Protein AF-A0A7J4MFE3-F1 (afdb_monomer_lite)

Sequence (254 aa):
MKLMSKDLNKKAAIEIQFNWIFVAIAGFVIFLFIIGIAVKNARDSEQKLSQDLISQIVASIKGKQQLSDAFTSIDIPKTNIQFSCDKDTDLAYIRIAQSQRQNLPVEIIFAPSSLDTDKLLLSTEDFSIPFTVTRFVYITSPETAFIVYYKAGGDLKAEAFFNALPSNITKVEATGSNLANKIASFKNFKIICFEECPTGKDYIQIIPNNPDIFSYGQINFHKGTSNKVTQYVTKASLLAAIYSDNKEYYECQM

Radius of gyration: 29.64 Å; chains: 1; bounding box: 98×43×91 Å

pLDDT: mean 89.7, std 9.59, range [44.47, 97.94]

Structure (mmCIF, N/CA/C/O backbone):
data_AF-A0A7J4MFE3-F1
#
_entry.id   AF-A0A7J4MFE3-F1
#
loop_
_atom_site.group_PDB
_atom_site.id
_atom_site.type_symbol
_atom_site.label_atom_id
_atom_site.label_alt_id
_atom_site.label_comp_id
_atom_site.label_asym_id
_atom_site.label_entity_id
_atom_site.label_seq_id
_atom_site.pdbx_PDB_ins_code
_atom_site.Cartn_x
_atom_site.Cartn_y
_atom_site.Cartn_z
_atom_site.occupancy
_atom_site.B_iso_or_equiv
_atom_site.auth_seq_id
_atom_site.auth_comp_id
_atom_site.auth_asym_id
_atom_site.auth_atom_id
_atom_site.pdbx_PDB_model_num
ATOM 1 N N . MET A 1 1 ? -75.755 26.369 60.182 1.00 44.47 1 MET A N 1
ATOM 2 C CA . MET A 1 1 ? -74.719 25.313 60.209 1.00 44.47 1 MET A CA 1
ATOM 3 C C . MET A 1 1 ? -74.376 24.897 58.778 1.00 44.47 1 MET A C 1
ATOM 5 O O . MET A 1 1 ? -74.957 23.962 58.250 1.00 44.47 1 MET A O 1
ATOM 9 N N . LYS A 1 2 ? -73.529 25.669 58.093 1.00 54.22 2 LYS A N 1
ATOM 10 C CA . LYS A 1 2 ? -72.918 25.361 56.785 1.00 54.22 2 LYS A CA 1
ATOM 11 C C . LYS A 1 2 ? -71.965 26.511 56.464 1.00 54.22 2 LYS A C 1
ATOM 13 O O . LYS A 1 2 ? -72.299 27.638 56.803 1.00 54.22 2 LYS A O 1
ATOM 18 N N . LEU A 1 3 ? -70.867 26.194 55.773 1.00 50.59 3 LEU A N 1
ATOM 19 C CA . LEU A 1 3 ? -69.770 27.065 55.307 1.00 50.59 3 LEU A CA 1
ATOM 20 C C . LEU A 1 3 ? -68.504 27.006 56.169 1.00 50.59 3 LEU A C 1
ATOM 22 O O . LEU A 1 3 ? -68.214 27.924 56.917 1.00 50.59 3 LEU A O 1
ATOM 26 N N . MET A 1 4 ? -67.730 25.929 56.004 1.00 51.56 4 MET A N 1
ATOM 27 C CA . MET A 1 4 ? -66.258 25.947 56.049 1.00 51.56 4 MET A CA 1
ATOM 28 C C . MET A 1 4 ? -65.748 24.553 55.650 1.00 51.56 4 MET A C 1
ATOM 30 O O . MET A 1 4 ? -65.587 23.682 56.490 1.00 51.56 4 MET A O 1
ATOM 34 N N . SER A 1 5 ? -65.594 24.282 54.347 1.00 54.50 5 SER A N 1
ATOM 35 C CA . SER A 1 5 ? -65.023 22.997 53.878 1.00 54.50 5 SER A CA 1
ATOM 36 C C . SER A 1 5 ? -64.507 23.005 52.427 1.00 54.50 5 SER A C 1
ATOM 38 O O . SER A 1 5 ? -64.052 21.968 51.949 1.00 54.50 5 SER A O 1
ATOM 40 N N . LYS A 1 6 ? -64.585 24.116 51.676 1.00 52.16 6 LYS A N 1
ATOM 41 C CA . LYS A 1 6 ? -64.344 24.072 50.218 1.00 52.16 6 LYS A CA 1
ATOM 42 C C . LYS A 1 6 ? -62.922 24.456 49.775 1.00 52.16 6 LYS A C 1
ATOM 44 O O . LYS A 1 6 ? -62.527 24.047 48.689 1.00 52.16 6 LYS A O 1
ATOM 49 N N . ASP A 1 7 ? -62.135 25.143 50.607 1.00 53.28 7 ASP A N 1
ATOM 50 C CA . ASP A 1 7 ? -60.804 25.647 50.205 1.00 53.28 7 ASP A CA 1
ATOM 51 C C . ASP A 1 7 ? -59.614 24.747 50.576 1.00 53.28 7 ASP A C 1
ATOM 53 O O . ASP A 1 7 ? -58.567 24.828 49.935 1.00 53.28 7 ASP A O 1
ATOM 57 N N . LEU A 1 8 ? -59.768 23.819 51.527 1.00 53.62 8 LEU A N 1
ATOM 58 C CA . LEU A 1 8 ? -58.704 22.864 51.885 1.00 53.62 8 LEU A CA 1
ATOM 59 C C . LEU A 1 8 ? -58.410 21.852 50.759 1.00 53.62 8 LEU A C 1
ATOM 61 O O . LEU A 1 8 ? -57.270 21.430 50.590 1.00 53.62 8 LEU A O 1
ATOM 65 N N . ASN A 1 9 ? -59.406 21.535 49.924 1.00 55.88 9 ASN A N 1
ATOM 66 C CA . ASN A 1 9 ? -59.273 20.547 48.846 1.00 55.88 9 ASN A CA 1
ATOM 67 C C . ASN A 1 9 ? -58.496 21.057 47.615 1.00 55.88 9 ASN A C 1
ATOM 69 O O . ASN A 1 9 ? -57.976 20.256 46.843 1.00 55.88 9 ASN A O 1
ATOM 73 N N . LYS A 1 10 ? -58.385 22.380 47.415 1.00 57.81 10 LYS A N 1
ATOM 74 C CA . LYS A 1 10 ? -57.655 22.950 46.266 1.00 57.81 10 LYS A CA 1
ATOM 75 C C . LYS A 1 10 ? -56.136 22.929 46.450 1.00 57.81 10 LYS A C 1
ATOM 77 O O . LYS A 1 10 ? -55.425 22.788 45.464 1.00 57.81 10 LYS A O 1
ATOM 82 N N . LYS A 1 11 ? -55.635 23.035 47.688 1.00 57.97 11 LYS A N 1
ATOM 83 C CA . LYS A 1 11 ? -54.189 22.972 47.977 1.00 57.97 11 LYS A CA 1
ATOM 84 C C . LYS A 1 11 ? -53.640 21.548 47.849 1.00 57.97 11 LYS A C 1
ATOM 86 O O . LYS A 1 11 ? -52.633 21.355 47.181 1.00 57.97 11 LYS A O 1
ATOM 91 N N . ALA A 1 12 ? -54.376 20.558 48.359 1.00 61.59 12 ALA A N 1
ATOM 92 C CA . ALA A 1 12 ? -54.014 19.144 48.233 1.00 61.59 12 ALA A CA 1
ATOM 93 C C . ALA A 1 12 ? -53.951 18.670 46.765 1.00 61.59 12 ALA A C 1
ATOM 95 O O . ALA A 1 12 ? -53.069 17.901 46.392 1.00 61.59 12 ALA A O 1
ATOM 96 N N . ALA A 1 13 ? -54.847 19.165 45.901 1.00 66.06 13 ALA A N 1
ATOM 97 C CA . ALA A 1 13 ? -54.829 18.836 44.473 1.00 66.06 13 ALA A CA 1
ATOM 98 C C . ALA A 1 13 ? -53.597 19.404 43.736 1.00 66.06 13 ALA A C 1
ATOM 100 O O . ALA A 1 13 ? -53.070 18.756 42.833 1.00 66.06 13 ALA A O 1
ATOM 101 N N . ILE A 1 14 ? -53.124 20.590 44.134 1.00 72.81 14 ILE A N 1
ATOM 102 C CA . ILE A 1 14 ? -51.933 21.230 43.554 1.00 72.81 14 ILE A CA 1
ATOM 103 C C . ILE A 1 14 ? -50.663 20.477 43.977 1.00 72.81 14 ILE A C 1
ATOM 105 O O . ILE A 1 14 ? -49.804 20.208 43.141 1.00 72.81 14 ILE A O 1
ATOM 109 N N . GLU A 1 15 ? -50.562 20.063 45.241 1.00 78.25 15 GLU A N 1
ATOM 110 C CA . GLU A 1 15 ? -49.413 19.301 45.756 1.00 78.25 15 GLU A CA 1
ATOM 111 C C . GLU A 1 15 ? -49.229 17.952 45.040 1.00 78.25 15 GLU A C 1
ATOM 113 O O . GLU A 1 15 ? -48.106 17.570 44.703 1.00 78.25 15 GLU A O 1
ATOM 118 N N . ILE A 1 16 ? -50.330 17.262 44.720 1.00 85.44 16 ILE A N 1
ATOM 119 C CA . ILE A 1 16 ? -50.289 15.997 43.969 1.00 85.44 16 ILE A CA 1
ATOM 120 C C . ILE A 1 16 ? -49.753 16.217 42.546 1.00 85.44 16 ILE A C 1
ATOM 122 O O . ILE A 1 16 ? -48.934 15.429 42.073 1.00 85.44 16 ILE A O 1
ATOM 126 N N . GLN A 1 17 ? -50.168 17.290 41.865 1.00 82.81 17 GLN A N 1
ATOM 127 C CA . GLN A 1 17 ? -49.683 17.603 40.515 1.00 82.81 17 GLN A CA 1
ATOM 128 C C . GLN A 1 17 ? -48.189 17.954 40.501 1.00 82.81 17 GLN A C 1
ATOM 130 O O . GLN A 1 17 ? -47.466 17.504 39.612 1.00 82.81 17 GLN A O 1
ATOM 135 N N . PHE A 1 18 ? -47.702 18.689 41.505 1.00 88.00 18 PHE A N 1
ATOM 136 C CA . PHE A 1 18 ? -46.279 19.020 41.623 1.00 88.00 18 PHE A CA 1
ATOM 137 C C . PHE A 1 18 ? -45.391 17.787 41.825 1.00 88.00 18 PHE A C 1
ATOM 139 O O . PHE A 1 18 ? -44.314 17.717 41.234 1.00 88.00 18 PHE A O 1
ATOM 146 N N . ASN A 1 19 ? -45.841 16.791 42.595 1.00 91.50 19 ASN A N 1
ATOM 147 C CA . ASN A 1 19 ? -45.077 15.558 42.792 1.00 91.50 19 ASN A CA 1
ATOM 148 C C . ASN A 1 19 ? -44.909 14.777 41.475 1.00 91.50 19 ASN A C 1
ATOM 150 O O . ASN A 1 19 ? -43.810 14.348 41.136 1.00 91.50 19 ASN A O 1
ATOM 154 N N . TRP A 1 20 ? -45.966 14.673 40.665 1.00 93.31 20 TRP A N 1
ATOM 155 C CA . TRP A 1 20 ? -45.877 14.015 39.357 1.00 93.31 20 TRP A CA 1
ATOM 156 C C . TRP A 1 20 ? -44.963 14.747 38.371 1.00 93.31 20 TRP A C 1
ATOM 158 O O . TRP A 1 20 ? -44.231 14.096 37.628 1.00 93.31 20 TRP A O 1
ATOM 168 N N . ILE A 1 21 ? -44.949 16.084 38.393 1.00 93.62 21 ILE A N 1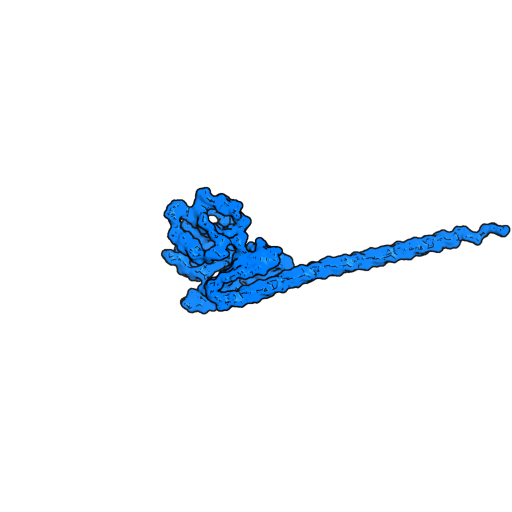
ATOM 169 C CA . ILE A 1 21 ? -43.999 16.877 37.598 1.00 93.62 21 ILE A CA 1
ATOM 170 C C . ILE A 1 21 ? -42.564 16.602 38.057 1.00 93.62 21 ILE A C 1
ATOM 172 O O . ILE A 1 21 ? -41.686 16.382 37.225 1.00 93.62 21 ILE A O 1
ATOM 176 N N . PHE A 1 22 ? -42.321 16.561 39.369 1.00 94.56 22 PHE A N 1
ATOM 177 C CA . PHE A 1 22 ? -41.002 16.250 39.915 1.00 94.56 22 PHE A CA 1
ATOM 178 C C . PHE A 1 22 ? -40.528 14.847 39.509 1.00 94.56 22 PHE A C 1
ATOM 180 O O . PHE A 1 22 ? -39.403 14.691 39.036 1.00 94.56 22 PHE A O 1
ATOM 187 N N . VAL A 1 23 ? -41.403 13.841 39.605 1.00 96.12 23 VAL A N 1
ATOM 188 C CA . VAL A 1 23 ? -41.122 12.468 39.155 1.00 96.12 23 VAL A CA 1
ATOM 189 C C . VAL A 1 23 ? -40.832 12.423 37.652 1.00 96.12 23 VAL A C 1
ATOM 191 O O . VAL A 1 23 ? -39.892 11.747 37.237 1.00 96.12 23 VAL A O 1
ATOM 194 N N . ALA A 1 24 ? -41.576 13.171 36.832 1.00 96.44 24 ALA A N 1
ATOM 195 C CA . ALA A 1 24 ? -41.341 13.241 35.391 1.00 96.44 24 ALA A CA 1
ATOM 196 C C . ALA A 1 24 ? -39.981 13.873 35.052 1.00 96.44 24 ALA A C 1
ATOM 198 O O . ALA A 1 24 ? -39.258 13.351 34.205 1.00 96.44 24 ALA A O 1
ATOM 199 N N . ILE A 1 25 ? -39.598 14.954 35.741 1.00 97.12 25 ILE A N 1
ATOM 200 C CA . ILE A 1 25 ? -38.290 15.602 35.561 1.00 97.12 25 ILE A CA 1
ATOM 201 C C . ILE A 1 25 ? -37.164 14.655 35.987 1.00 97.12 25 ILE A C 1
ATOM 203 O O . ILE A 1 25 ? -36.207 14.471 35.236 1.00 97.12 25 ILE A O 1
ATOM 207 N N . ALA A 1 26 ? -37.282 14.012 37.151 1.00 97.25 26 ALA A N 1
ATOM 208 C CA . ALA A 1 26 ? -36.295 13.041 37.619 1.00 97.25 26 ALA A CA 1
ATOM 209 C C . ALA A 1 26 ? -36.154 11.860 36.642 1.00 97.25 26 ALA A C 1
ATOM 211 O O . ALA A 1 26 ? -35.038 11.480 36.285 1.00 97.25 26 ALA A O 1
ATOM 212 N N . GLY A 1 27 ? -37.276 11.330 36.145 1.00 97.81 27 GLY A N 1
ATOM 213 C CA . GLY A 1 27 ? -37.297 10.282 35.126 1.00 97.81 27 GLY A CA 1
ATOM 214 C C . GLY A 1 27 ? -36.626 10.717 33.823 1.00 97.81 27 GLY A C 1
ATOM 215 O O . GLY A 1 27 ? -35.822 9.970 33.273 1.00 97.81 27 GLY A O 1
ATOM 216 N N . PHE A 1 28 ? -36.883 11.943 33.363 1.00 97.69 28 PHE A N 1
ATOM 217 C CA . PHE A 1 28 ? -36.248 12.500 32.170 1.00 97.69 28 PHE A CA 1
ATOM 218 C C . PHE A 1 28 ? -34.727 12.646 32.330 1.00 97.69 28 PHE A C 1
ATOM 220 O O . PHE A 1 28 ? -33.976 12.275 31.429 1.00 97.69 28 PHE A O 1
ATOM 227 N N . VAL A 1 29 ? -34.254 13.116 33.488 1.00 97.94 29 VAL A N 1
ATOM 228 C CA . VAL A 1 29 ? -32.814 13.235 33.777 1.00 97.94 29 VAL A CA 1
ATOM 229 C C . VAL A 1 29 ? -32.134 11.863 33.785 1.00 97.94 29 VAL A C 1
ATOM 231 O O . VAL A 1 29 ? -31.089 11.692 33.156 1.00 97.94 29 VAL A O 1
ATOM 234 N N . ILE A 1 30 ? -32.740 10.867 34.437 1.00 97.25 30 ILE A N 1
ATOM 235 C CA . ILE A 1 30 ? -32.225 9.488 34.449 1.00 97.25 30 ILE A CA 1
ATOM 236 C C . ILE A 1 30 ? -32.225 8.901 33.032 1.00 97.25 30 ILE A C 1
ATOM 238 O O . ILE A 1 30 ? -31.264 8.248 32.629 1.00 97.25 30 ILE A O 1
ATOM 242 N N . PHE A 1 31 ? -33.271 9.162 32.251 1.00 97.56 31 PHE A N 1
ATOM 243 C CA . PHE A 1 31 ? -33.375 8.685 30.877 1.00 97.56 31 PHE A CA 1
ATOM 244 C C . PHE A 1 31 ? -32.272 9.262 29.980 1.00 97.56 31 PHE A C 1
ATOM 246 O O . PHE A 1 31 ? -31.604 8.509 29.269 1.00 97.56 31 PHE A O 1
ATOM 253 N N . LEU A 1 32 ? -32.010 10.571 30.064 1.00 97.38 32 LEU A N 1
ATOM 254 C CA . LEU A 1 32 ? -30.901 11.203 29.342 1.00 97.38 32 LEU A CA 1
ATOM 255 C C . LEU A 1 32 ? -29.543 10.622 29.744 1.00 97.38 32 LEU A C 1
ATOM 257 O O . LEU A 1 32 ? -28.687 10.404 28.885 1.00 97.38 32 LEU A O 1
ATOM 261 N N . PHE A 1 33 ? -29.349 10.331 31.029 1.00 97.19 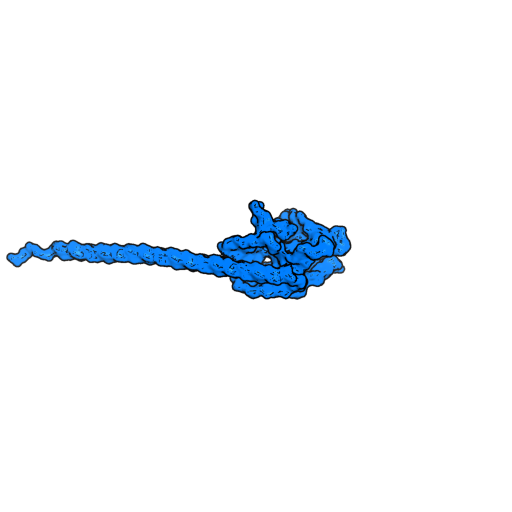33 PHE A N 1
ATOM 262 C CA . PHE A 1 33 ? -28.128 9.696 31.515 1.00 97.19 33 PHE A CA 1
ATOM 263 C C . PHE A 1 33 ? -27.926 8.295 30.915 1.00 97.19 33 PHE A C 1
ATOM 265 O O . PHE A 1 33 ? -26.839 7.990 30.419 1.00 97.19 33 PHE A O 1
ATOM 272 N N . ILE A 1 34 ? -28.977 7.468 30.880 1.00 97.25 34 ILE A N 1
ATOM 273 C CA . ILE A 1 34 ? -28.927 6.127 30.275 1.00 97.25 34 ILE A CA 1
ATOM 274 C C . ILE A 1 34 ? -28.622 6.216 28.775 1.00 97.25 34 ILE A C 1
ATOM 276 O O . ILE A 1 34 ? -27.775 5.467 28.290 1.00 97.25 34 ILE A O 1
ATOM 280 N N . ILE A 1 35 ? -29.245 7.151 28.047 1.00 96.69 35 ILE A N 1
ATOM 281 C CA . ILE A 1 35 ? -28.936 7.388 26.627 1.00 96.69 35 ILE A CA 1
ATOM 282 C C . ILE A 1 35 ? -27.461 7.759 26.453 1.00 96.69 35 ILE A C 1
ATOM 284 O O . ILE A 1 35 ? -26.791 7.212 25.578 1.00 96.69 35 ILE A O 1
ATOM 288 N N . GLY A 1 36 ? -26.935 8.651 27.297 1.00 94.69 36 GLY A N 1
ATOM 289 C CA . GLY A 1 36 ? -25.530 9.050 27.256 1.00 94.69 36 GLY A CA 1
ATOM 290 C C . GLY A 1 36 ? -24.576 7.864 27.420 1.00 94.69 36 GLY A C 1
ATOM 291 O O . GLY A 1 36 ? -23.638 7.713 26.635 1.00 94.69 36 GLY A O 1
ATOM 292 N N . ILE A 1 37 ? -24.848 6.984 28.388 1.00 95.31 37 ILE A N 1
ATOM 293 C CA . ILE A 1 37 ? -24.068 5.756 28.596 1.00 95.31 37 ILE A CA 1
ATOM 294 C C . ILE A 1 37 ? -24.203 4.805 27.405 1.00 95.31 37 ILE A C 1
ATOM 296 O O . ILE A 1 37 ? -23.196 4.279 26.937 1.00 95.31 37 ILE A O 1
ATOM 300 N N . ALA A 1 38 ? -25.417 4.593 26.891 1.00 94.56 38 ALA A N 1
ATOM 301 C CA . ALA A 1 38 ? -25.659 3.684 25.774 1.00 94.56 38 ALA A CA 1
ATOM 302 C C . ALA A 1 38 ? -24.897 4.120 24.512 1.00 94.56 38 ALA A C 1
ATOM 304 O O . ALA A 1 38 ? -24.217 3.306 23.887 1.00 94.56 38 ALA A O 1
ATOM 305 N N . VAL A 1 39 ? -24.939 5.415 24.182 1.00 93.50 39 VAL A N 1
ATOM 306 C CA . VAL A 1 39 ? -24.201 5.981 23.042 1.00 93.50 39 VAL A CA 1
ATOM 307 C C . VAL A 1 39 ? -22.689 5.863 23.245 1.00 93.50 39 VAL A C 1
ATOM 309 O O . VAL A 1 39 ? -21.973 5.533 22.301 1.00 93.50 39 VAL A O 1
ATOM 312 N N . LYS A 1 40 ? -22.186 6.102 24.463 1.00 92.06 40 LYS A N 1
ATOM 313 C CA . LYS A 1 40 ? -20.758 5.949 24.768 1.00 92.06 40 LYS A CA 1
ATOM 314 C C . LYS A 1 40 ? -20.300 4.493 24.633 1.00 92.06 40 LYS A C 1
ATOM 316 O O . LYS A 1 40 ? -19.329 4.235 23.933 1.00 92.06 40 LYS A O 1
ATOM 321 N N . ASN A 1 41 ? -21.026 3.549 25.228 1.00 87.06 41 ASN A N 1
ATOM 322 C CA . ASN A 1 41 ? -20.690 2.126 25.166 1.00 87.06 41 ASN A CA 1
ATOM 323 C C . ASN A 1 41 ? -20.710 1.584 23.731 1.00 87.06 41 ASN A C 1
ATOM 325 O O . ASN A 1 41 ? -19.871 0.753 23.384 1.00 87.06 41 ASN A O 1
ATOM 329 N N . ALA A 1 42 ? -21.637 2.058 22.891 1.00 87.69 42 ALA A N 1
ATOM 330 C CA . ALA A 1 42 ? -21.661 1.710 21.473 1.00 87.69 42 ALA A CA 1
ATOM 331 C C . ALA A 1 42 ? -20.375 2.170 20.763 1.00 87.69 42 ALA A C 1
ATOM 333 O O . ALA A 1 42 ? -19.714 1.366 20.110 1.00 87.69 42 ALA A O 1
ATOM 334 N N . ARG A 1 43 ? -19.960 3.428 20.974 1.00 85.00 43 ARG A N 1
ATOM 335 C CA . ARG A 1 43 ? -18.720 3.978 20.397 1.00 85.00 43 ARG A CA 1
ATOM 336 C C . ARG A 1 43 ? -17.466 3.256 20.891 1.00 85.00 43 ARG A C 1
ATOM 338 O O . ARG A 1 43 ? -16.601 2.927 20.085 1.00 85.00 43 ARG A O 1
ATOM 345 N N . ASP A 1 44 ? -17.378 2.979 22.190 1.00 85.94 44 ASP A N 1
ATOM 346 C CA . ASP A 1 44 ? -16.233 2.274 22.778 1.00 85.94 44 ASP A CA 1
ATOM 347 C C . ASP A 1 44 ? -16.138 0.833 22.232 1.00 85.94 44 ASP A C 1
ATOM 349 O O . ASP A 1 44 ? -15.045 0.332 21.959 1.00 85.94 44 ASP A O 1
ATOM 353 N N . SER A 1 45 ? -17.284 0.183 21.994 1.00 85.19 45 SER A N 1
ATOM 354 C CA . SER A 1 45 ? -17.341 -1.156 21.392 1.00 85.19 45 SER A CA 1
ATOM 355 C C . SER A 1 45 ? -16.867 -1.157 19.935 1.00 85.19 45 SER A C 1
ATOM 357 O O . SER A 1 45 ? -16.082 -2.023 19.551 1.00 85.19 45 SER A O 1
ATOM 359 N N . GLU A 1 46 ? -17.284 -0.173 19.132 1.00 85.00 46 GLU A N 1
ATOM 360 C CA . GLU A 1 46 ? -16.822 -0.007 17.744 1.00 85.00 46 GLU A CA 1
ATOM 361 C C . GLU A 1 46 ? -15.311 0.269 17.665 1.00 85.00 46 GLU A C 1
ATOM 363 O O . GLU A 1 46 ? -14.606 -0.288 16.814 1.00 85.00 46 GLU A O 1
ATOM 368 N N . GLN A 1 47 ? -14.788 1.096 18.576 1.00 85.12 47 GLN A N 1
ATOM 369 C CA . GLN A 1 47 ? -13.354 1.377 18.661 1.00 85.12 47 GLN A CA 1
ATOM 370 C C . GLN A 1 47 ? -12.550 0.133 19.035 1.00 85.12 47 GLN A C 1
ATOM 372 O O . GLN A 1 47 ? -11.543 -0.151 18.383 1.00 85.12 47 GLN A O 1
ATOM 377 N N . LYS A 1 48 ? -13.006 -0.629 20.035 1.00 86.25 48 LYS A N 1
ATOM 378 C CA . LYS A 1 48 ? -12.349 -1.870 20.456 1.00 86.25 48 LYS A CA 1
ATOM 379 C C . LYS A 1 48 ? -12.337 -2.908 19.337 1.00 86.25 48 LYS A C 1
ATOM 381 O O . LYS A 1 48 ? -11.286 -3.467 19.045 1.00 86.25 48 LYS A O 1
ATOM 386 N N . LEU A 1 49 ? -13.466 -3.097 18.651 1.00 86.00 49 LEU A N 1
ATOM 387 C CA . LEU A 1 49 ? -13.545 -3.988 17.493 1.00 86.00 49 LEU A CA 1
ATOM 388 C C . LEU A 1 49 ? -12.527 -3.591 16.415 1.00 86.00 49 LEU A C 1
ATOM 390 O O . LEU A 1 49 ? -11.818 -4.442 15.885 1.00 86.00 49 LEU A O 1
ATOM 394 N N . SER A 1 50 ? -12.410 -2.295 16.122 1.00 86.44 50 SER A N 1
ATOM 395 C CA . SER A 1 50 ? -11.447 -1.798 15.134 1.00 86.44 50 SER A CA 1
ATOM 396 C C . SER A 1 50 ? -9.991 -2.036 15.563 1.00 86.44 50 SER A C 1
ATOM 398 O O . SER A 1 50 ? -9.156 -2.374 14.727 1.00 86.44 50 SER A O 1
ATOM 400 N N . GLN A 1 51 ? -9.674 -1.898 16.855 1.00 86.19 51 GLN A N 1
ATOM 401 C CA . GLN A 1 51 ? -8.339 -2.182 17.401 1.00 86.19 51 GLN A CA 1
ATOM 402 C C . GLN A 1 51 ? -7.990 -3.676 17.363 1.00 86.19 51 GLN A C 1
ATOM 404 O O . GLN A 1 51 ? -6.866 -4.035 17.000 1.00 86.19 51 GLN A O 1
ATOM 409 N N . ASP A 1 52 ? -8.951 -4.542 17.690 1.00 87.50 52 ASP A N 1
ATOM 410 C CA . ASP A 1 52 ? -8.778 -5.993 17.617 1.00 87.50 52 ASP A CA 1
ATOM 411 C C . ASP A 1 52 ? -8.541 -6.432 16.163 1.00 87.50 52 ASP A C 1
ATOM 413 O O . ASP A 1 52 ? -7.641 -7.231 15.897 1.00 87.50 52 ASP A O 1
ATOM 417 N N . LEU A 1 53 ? -9.276 -5.851 15.205 1.00 87.81 53 LEU A N 1
ATOM 418 C CA . LEU A 1 53 ? -9.079 -6.095 13.772 1.00 87.81 53 LEU A CA 1
ATOM 419 C C . LEU A 1 53 ? -7.694 -5.649 13.289 1.00 87.81 53 LEU A C 1
ATOM 421 O O . LEU A 1 53 ? -7.015 -6.421 12.612 1.00 87.81 53 LEU A O 1
ATOM 425 N N . ILE A 1 54 ? -7.240 -4.444 13.655 1.00 88.50 54 ILE A N 1
ATOM 426 C CA . ILE A 1 54 ? -5.880 -3.981 13.324 1.00 88.50 54 ILE A CA 1
ATOM 427 C C . ILE A 1 54 ? -4.840 -4.947 13.879 1.00 88.50 54 ILE A C 1
ATOM 429 O O . ILE A 1 54 ? -3.931 -5.350 13.157 1.00 88.50 54 ILE A O 1
ATOM 433 N N . SER A 1 55 ? -4.978 -5.339 15.144 1.00 87.50 55 SER A N 1
ATOM 434 C CA . SER A 1 55 ? -4.022 -6.231 15.799 1.00 87.50 55 SER A CA 1
ATOM 435 C C . SER A 1 55 ? -3.945 -7.590 15.102 1.00 87.50 55 SER A C 1
ATOM 437 O O . SER A 1 55 ? -2.851 -8.110 14.887 1.00 87.50 55 SER A O 1
ATOM 439 N N . GLN A 1 56 ? -5.088 -8.139 14.679 1.00 87.81 56 GLN A N 1
ATOM 440 C CA . GLN A 1 56 ? -5.144 -9.383 13.908 1.00 87.81 56 GLN A CA 1
ATOM 441 C C . GLN A 1 56 ? -4.504 -9.239 12.522 1.00 87.81 56 GLN A C 1
ATOM 443 O O . GLN A 1 56 ? -3.725 -10.104 12.117 1.00 87.81 56 GLN A O 1
ATOM 448 N N . ILE A 1 57 ? -4.778 -8.140 11.812 1.00 88.94 57 ILE A N 1
ATOM 449 C CA . ILE A 1 57 ? -4.177 -7.856 10.501 1.00 88.94 57 ILE A CA 1
ATOM 450 C C . ILE A 1 57 ? -2.657 -7.738 10.634 1.00 88.94 57 ILE A C 1
ATOM 452 O O . ILE A 1 57 ? -1.930 -8.408 9.904 1.00 88.94 57 ILE A O 1
ATOM 456 N N . VAL A 1 58 ? -2.167 -6.955 11.597 1.00 88.25 58 VAL A N 1
ATOM 457 C CA . VAL A 1 58 ? -0.731 -6.773 11.851 1.00 88.25 58 VAL A CA 1
ATOM 458 C C . VAL A 1 58 ? -0.069 -8.095 12.245 1.00 88.25 58 VAL A C 1
ATOM 460 O O . VAL A 1 58 ? 0.994 -8.419 11.722 1.00 88.25 58 VAL A O 1
ATOM 463 N N . ALA A 1 59 ? -0.689 -8.903 13.108 1.00 88.38 59 ALA A N 1
ATOM 464 C CA . ALA A 1 59 ? -0.166 -10.224 13.463 1.00 88.38 59 ALA A CA 1
ATOM 465 C C . ALA A 1 59 ? -0.099 -11.169 12.250 1.00 88.38 59 ALA A C 1
ATOM 467 O O . ALA A 1 59 ? 0.892 -11.880 12.071 1.00 88.38 59 ALA A O 1
ATOM 468 N N . SER A 1 60 ? -1.115 -11.144 11.384 1.00 87.44 60 SER A N 1
ATOM 469 C CA . SER A 1 60 ? -1.117 -11.923 10.144 1.00 87.44 60 SER A CA 1
ATOM 470 C C . SER A 1 60 ? -0.022 -11.453 9.183 1.00 87.44 60 SER A C 1
ATOM 472 O O . SER A 1 60 ? 0.716 -12.279 8.650 1.00 87.44 60 SER A O 1
ATOM 474 N N . ILE A 1 61 ? 0.146 -10.138 9.013 1.00 89.50 61 ILE A N 1
ATOM 475 C CA . ILE A 1 61 ? 1.233 -9.556 8.217 1.00 89.50 61 ILE A CA 1
ATOM 476 C C . ILE A 1 61 ? 2.593 -10.022 8.749 1.00 89.50 61 ILE A C 1
ATOM 478 O O . ILE A 1 61 ? 3.395 -10.537 7.975 1.00 89.50 61 ILE A O 1
ATOM 482 N N . LYS A 1 62 ? 2.822 -9.944 10.067 1.00 87.56 62 LYS A N 1
ATOM 483 C CA . LYS A 1 62 ? 4.058 -10.422 10.713 1.00 87.56 62 LYS A CA 1
ATOM 484 C C . LYS A 1 62 ? 4.345 -11.885 10.425 1.00 87.56 62 LYS A C 1
ATOM 486 O O . LYS A 1 62 ? 5.475 -12.235 10.098 1.00 87.56 62 LYS A O 1
ATOM 491 N N . GLY A 1 63 ? 3.328 -12.739 10.538 1.00 87.25 63 GLY A N 1
ATOM 492 C CA . GLY A 1 63 ? 3.462 -14.160 10.227 1.00 87.25 63 GLY A CA 1
ATOM 493 C C . GLY A 1 63 ? 3.844 -14.395 8.765 1.00 87.25 63 GLY A C 1
ATOM 494 O O . GLY A 1 63 ? 4.671 -15.255 8.472 1.00 87.25 63 GLY A O 1
ATOM 495 N N . LYS A 1 64 ? 3.287 -13.603 7.843 1.00 85.75 64 LYS A N 1
ATOM 496 C CA . LYS A 1 64 ? 3.548 -13.719 6.401 1.00 85.75 64 LYS A CA 1
ATOM 497 C C . LYS A 1 64 ? 4.890 -13.123 5.986 1.00 85.75 64 LYS A C 1
ATOM 499 O O . LYS A 1 64 ? 5.533 -13.696 5.119 1.00 85.75 64 LYS A O 1
ATOM 504 N N . GLN A 1 65 ? 5.359 -12.068 6.649 1.00 86.69 65 GLN A N 1
ATOM 505 C CA . GLN A 1 65 ? 6.678 -11.461 6.428 1.00 86.69 65 GLN A CA 1
ATOM 506 C C . GLN A 1 65 ? 7.842 -12.433 6.715 1.00 86.69 65 GLN A C 1
ATOM 508 O O . GLN A 1 65 ? 8.978 -12.198 6.308 1.00 86.69 65 GLN A O 1
ATOM 513 N N . GLN A 1 66 ? 7.587 -13.556 7.393 1.00 87.88 66 GLN A N 1
ATOM 514 C CA . GLN A 1 66 ? 8.582 -14.616 7.579 1.00 87.88 66 GLN A CA 1
ATOM 515 C C . GLN A 1 66 ? 8.750 -15.528 6.355 1.00 87.88 66 GLN A C 1
ATOM 517 O O . GLN A 1 66 ? 9.731 -16.265 6.280 1.00 87.88 66 GLN A O 1
ATOM 522 N N . LEU A 1 67 ? 7.820 -15.479 5.400 1.00 87.69 67 LEU A N 1
ATOM 523 C CA . LEU A 1 67 ? 7.832 -16.295 4.191 1.00 87.69 67 LEU A CA 1
ATOM 524 C C . LEU A 1 67 ? 8.341 -15.465 3.004 1.00 87.69 67 LEU A C 1
ATOM 526 O O . LEU A 1 67 ? 7.892 -14.338 2.793 1.00 87.69 67 LEU A O 1
ATOM 530 N N . SER A 1 68 ? 9.268 -16.035 2.236 1.00 85.44 68 SER A N 1
ATOM 531 C CA . SER A 1 68 ? 9.739 -15.465 0.968 1.00 85.44 68 SER A CA 1
ATOM 532 C C . SER A 1 68 ? 8.741 -15.776 -0.155 1.00 85.44 68 SER A C 1
ATOM 534 O O . SER A 1 68 ? 8.124 -16.846 -0.138 1.00 85.44 68 SER A O 1
ATOM 536 N N . ASP A 1 69 ? 8.554 -14.824 -1.073 1.00 83.38 69 ASP A N 1
ATOM 537 C CA . ASP A 1 69 ? 7.698 -14.906 -2.267 1.00 83.38 69 ASP A CA 1
ATOM 538 C C . ASP A 1 69 ? 6.285 -15.463 -2.012 1.00 83.38 69 ASP A C 1
ATOM 540 O O . ASP A 1 69 ? 5.704 -16.203 -2.812 1.00 83.38 69 ASP A O 1
ATOM 544 N N . ALA A 1 70 ? 5.707 -15.124 -0.860 1.00 88.50 70 ALA A N 1
ATOM 545 C CA . ALA A 1 70 ? 4.424 -15.655 -0.437 1.00 88.50 70 ALA A CA 1
ATOM 546 C C . ALA A 1 70 ? 3.285 -14.751 -0.902 1.00 88.50 70 ALA A C 1
ATOM 548 O O . ALA A 1 70 ? 3.304 -13.548 -0.659 1.00 88.50 70 ALA A O 1
ATOM 549 N N . PHE A 1 71 ? 2.239 -15.345 -1.480 1.00 91.44 71 PHE A N 1
ATOM 550 C CA . PHE A 1 71 ? 0.966 -14.673 -1.743 1.00 91.44 71 PHE A CA 1
ATOM 551 C C . PHE A 1 71 ? -0.131 -15.231 -0.834 1.00 91.44 71 PHE A C 1
ATOM 553 O O . PHE A 1 71 ? -0.278 -16.444 -0.683 1.00 91.44 71 PHE A O 1
ATOM 560 N N . THR A 1 72 ? -0.936 -14.359 -0.233 1.00 92.56 72 THR A N 1
ATOM 561 C CA . THR A 1 72 ? -2.078 -14.765 0.591 1.00 92.56 72 THR A CA 1
ATOM 562 C C . THR A 1 72 ? -3.198 -13.742 0.502 1.00 92.56 72 THR A C 1
ATOM 564 O O . THR A 1 72 ? -2.956 -12.557 0.298 1.00 92.56 72 THR A O 1
ATOM 567 N N . SER A 1 73 ? -4.430 -14.183 0.731 1.00 93.25 73 SER A N 1
ATOM 568 C CA . SER A 1 73 ? -5.546 -13.279 0.998 1.00 93.25 73 SER A CA 1
ATOM 569 C C . SER A 1 73 ? -5.958 -13.344 2.464 1.00 93.25 73 SER A C 1
ATOM 571 O O . SER A 1 73 ? -5.855 -14.406 3.080 1.00 93.25 73 SER A O 1
ATOM 573 N N . ILE A 1 74 ? -6.439 -12.229 3.005 1.00 92.38 74 ILE A N 1
ATOM 574 C CA . ILE A 1 74 ? -7.073 -12.142 4.323 1.00 92.38 74 ILE A CA 1
ATOM 575 C C . ILE A 1 74 ? -8.473 -11.577 4.110 1.00 92.38 74 ILE A C 1
ATOM 577 O O . ILE A 1 74 ? -8.615 -10.481 3.569 1.00 92.38 74 ILE A O 1
ATOM 581 N N . ASP A 1 75 ? -9.489 -12.325 4.526 1.00 93.00 75 ASP A N 1
ATOM 582 C CA . ASP A 1 75 ? -10.864 -11.836 4.560 1.00 93.00 75 ASP A CA 1
ATOM 583 C C . ASP A 1 75 ? -11.062 -10.983 5.820 1.00 93.00 75 ASP A C 1
ATOM 585 O O . ASP A 1 75 ? -10.679 -11.379 6.924 1.00 93.00 75 ASP A O 1
ATOM 589 N N . ILE A 1 76 ? -11.631 -9.795 5.649 1.00 91.62 76 ILE A N 1
ATOM 590 C CA . ILE A 1 76 ? -11.883 -8.819 6.709 1.00 91.62 76 ILE A CA 1
ATOM 591 C C . ILE A 1 76 ? -13.314 -8.280 6.581 1.00 91.62 76 ILE A C 1
ATOM 593 O O . ILE A 1 76 ? -13.881 -8.272 5.490 1.00 91.62 76 ILE A O 1
ATOM 597 N N . PRO A 1 77 ? -13.935 -7.787 7.663 1.00 89.69 77 PRO A N 1
ATOM 598 C CA . PRO A 1 77 ? -15.172 -7.028 7.531 1.00 89.69 77 PRO A CA 1
ATOM 599 C C . PRO A 1 77 ? -14.952 -5.826 6.606 1.00 89.69 77 PRO A C 1
ATOM 601 O O . PRO A 1 77 ? -13.918 -5.164 6.712 1.00 89.69 77 PRO A O 1
ATOM 604 N N . LYS A 1 78 ? -15.920 -5.529 5.727 1.00 91.06 78 LYS A N 1
ATOM 605 C CA . LYS A 1 78 ? -15.843 -4.381 4.811 1.00 91.06 78 LYS A CA 1
ATOM 606 C C . LYS A 1 78 ? -15.560 -3.108 5.607 1.00 91.06 78 LYS A C 1
ATOM 608 O O . LYS A 1 78 ? -16.398 -2.657 6.387 1.00 91.06 78 LYS A O 1
ATOM 613 N N . THR A 1 79 ? -14.367 -2.553 5.427 1.00 90.38 79 THR A N 1
ATOM 614 C CA . THR A 1 79 ? -13.906 -1.398 6.197 1.00 90.38 79 THR A CA 1
ATOM 615 C C . THR A 1 79 ? -12.915 -0.558 5.403 1.00 90.38 79 THR A C 1
ATOM 617 O O . THR A 1 79 ? -12.291 -1.033 4.452 1.00 90.38 79 THR A O 1
ATOM 620 N N . ASN A 1 80 ? -12.768 0.704 5.805 1.00 91.69 80 ASN A N 1
ATOM 621 C CA . ASN A 1 80 ? -11.772 1.612 5.255 1.00 91.69 80 ASN A CA 1
ATOM 622 C C . ASN A 1 80 ? -10.494 1.540 6.098 1.00 91.69 80 ASN A C 1
ATOM 624 O O . ASN A 1 80 ? -10.475 1.974 7.253 1.00 91.69 80 ASN A O 1
ATOM 628 N N . ILE A 1 81 ? -9.439 0.995 5.501 1.00 92.56 81 ILE A N 1
ATOM 629 C CA . ILE A 1 81 ? -8.094 0.925 6.067 1.00 92.56 81 ILE A CA 1
ATOM 630 C C . ILE A 1 81 ? -7.267 2.047 5.459 1.00 92.56 81 ILE A C 1
ATOM 632 O O . ILE A 1 81 ? -7.279 2.225 4.246 1.00 92.56 81 ILE A O 1
ATOM 636 N N . GLN A 1 82 ? -6.549 2.792 6.288 1.00 93.62 82 GLN A N 1
ATOM 637 C CA . GLN A 1 82 ? -5.685 3.889 5.877 1.00 93.62 82 GLN A CA 1
ATOM 638 C C . GLN A 1 82 ? -4.240 3.570 6.226 1.00 93.62 82 GLN A C 1
ATOM 640 O O . GLN A 1 82 ? -3.950 3.138 7.344 1.00 93.62 82 GLN A O 1
ATOM 645 N N . PHE A 1 83 ? -3.359 3.836 5.270 1.00 92.88 83 PHE A N 1
ATOM 646 C CA . PHE A 1 83 ? -1.915 3.728 5.392 1.00 92.88 83 PHE A CA 1
ATOM 647 C C . PHE A 1 83 ? -1.311 5.101 5.119 1.00 92.88 83 PHE A C 1
ATOM 649 O O . PHE A 1 83 ? -1.614 5.739 4.110 1.00 92.88 83 PHE A O 1
ATOM 656 N N . SER A 1 84 ? -0.487 5.594 6.034 1.00 92.25 84 SER A N 1
ATOM 657 C CA . SER A 1 84 ? 0.142 6.904 5.879 1.00 92.25 84 SER A CA 1
ATOM 658 C C . SER A 1 84 ? 1.414 6.987 6.704 1.00 92.25 84 SER A C 1
ATOM 660 O O . SER A 1 84 ? 1.607 6.225 7.647 1.00 92.25 84 SER A O 1
ATOM 662 N N . CYS A 1 85 ? 2.261 7.949 6.356 1.00 90.94 85 CYS A N 1
ATOM 663 C CA . CYS A 1 85 ? 3.367 8.382 7.193 1.00 90.94 85 CYS A CA 1
ATOM 664 C C . CYS A 1 85 ? 2.900 9.495 8.138 1.00 90.94 85 CYS A C 1
ATOM 666 O O . CYS A 1 85 ? 2.122 10.368 7.728 1.00 90.94 85 CYS A O 1
ATOM 668 N N . ASP A 1 86 ? 3.341 9.458 9.390 1.00 89.00 86 ASP A N 1
ATOM 669 C CA . ASP A 1 86 ? 3.211 10.570 10.322 1.00 89.00 86 ASP A CA 1
ATOM 670 C C . ASP A 1 86 ? 4.407 11.517 10.155 1.00 89.00 86 ASP A C 1
ATOM 672 O O . ASP A 1 86 ? 5.545 11.125 10.387 1.00 89.00 86 ASP A O 1
ATOM 676 N N . LYS A 1 87 ? 4.146 12.767 9.761 1.00 85.62 87 LYS A N 1
ATOM 677 C CA . LYS A 1 87 ? 5.192 13.755 9.451 1.00 85.62 87 LYS A CA 1
ATOM 678 C C . LYS A 1 87 ? 5.996 14.210 10.666 1.00 85.62 87 LYS A C 1
ATOM 680 O O . LYS A 1 87 ? 7.069 14.770 10.486 1.00 85.62 87 LYS A O 1
ATOM 685 N N . ASP A 1 88 ? 5.459 14.039 11.872 1.00 86.94 88 ASP A N 1
ATOM 686 C CA . ASP A 1 88 ? 6.124 14.507 13.089 1.00 86.94 88 ASP A CA 1
ATOM 687 C C . ASP A 1 88 ? 7.100 13.458 13.637 1.00 86.94 88 ASP A C 1
ATOM 689 O O . ASP A 1 88 ? 8.027 13.793 14.372 1.00 86.94 88 ASP A O 1
ATOM 693 N N . THR A 1 89 ? 6.880 12.182 13.303 1.00 85.38 89 THR A N 1
ATOM 694 C CA . THR A 1 89 ? 7.677 11.055 13.819 1.00 85.38 89 THR A CA 1
ATOM 695 C C . THR A 1 89 ? 8.402 10.269 12.732 1.00 85.38 89 THR A C 1
ATOM 697 O O . THR A 1 89 ? 9.205 9.406 13.074 1.00 85.38 89 THR A O 1
ATOM 700 N N . ASP A 1 90 ? 8.109 10.541 11.457 1.00 84.75 90 ASP A N 1
ATOM 701 C CA . ASP A 1 90 ? 8.539 9.759 10.291 1.00 84.75 90 ASP A CA 1
ATOM 702 C C . ASP A 1 90 ? 8.223 8.258 10.427 1.00 84.75 90 ASP A C 1
ATOM 704 O O . ASP A 1 90 ? 8.920 7.397 9.900 1.00 84.75 90 ASP A O 1
ATOM 708 N N . LEU A 1 91 ? 7.146 7.930 11.152 1.00 87.38 91 LEU A N 1
ATOM 709 C CA . LEU A 1 91 ? 6.674 6.561 11.323 1.00 87.38 91 LEU A CA 1
ATOM 710 C C . LEU A 1 91 ? 5.444 6.305 10.462 1.00 87.38 91 LEU A C 1
ATOM 712 O O . LEU A 1 91 ? 4.454 7.046 10.495 1.00 87.38 91 LEU A O 1
ATOM 716 N N . ALA A 1 92 ? 5.470 5.190 9.741 1.00 89.12 92 ALA A N 1
ATOM 717 C CA . ALA A 1 92 ? 4.288 4.673 9.084 1.00 89.12 92 ALA A CA 1
ATOM 718 C C . ALA A 1 92 ? 3.264 4.166 10.110 1.00 89.12 92 ALA A C 1
ATOM 720 O O . ALA A 1 92 ? 3.600 3.544 11.124 1.00 89.12 92 ALA A O 1
ATOM 721 N N . TYR A 1 93 ? 1.985 4.401 9.822 1.00 90.12 93 TYR A N 1
ATOM 722 C CA . TYR A 1 93 ? 0.881 3.903 10.629 1.00 90.12 93 TYR A CA 1
ATOM 723 C C . TYR A 1 93 ? -0.224 3.289 9.776 1.00 90.12 93 TYR A C 1
ATOM 725 O O . TYR A 1 93 ? -0.448 3.665 8.621 1.00 90.12 93 TYR A O 1
ATOM 733 N N . ILE A 1 94 ? -0.955 2.370 10.405 1.00 90.25 94 ILE A N 1
ATOM 734 C CA . ILE A 1 94 ? -2.222 1.829 9.922 1.00 90.25 94 ILE A CA 1
ATOM 735 C C . ILE A 1 94 ? -3.366 2.336 10.804 1.00 90.25 94 ILE A C 1
ATOM 737 O O . ILE A 1 94 ? -3.236 2.474 12.026 1.00 90.25 94 ILE A O 1
ATOM 741 N N . ARG A 1 95 ? -4.507 2.629 10.185 1.00 89.44 95 ARG A N 1
ATOM 742 C CA . ARG A 1 95 ? -5.738 3.018 10.878 1.00 89.44 95 ARG A CA 1
ATOM 743 C C . ARG A 1 95 ? -6.944 2.381 10.205 1.00 89.44 95 ARG A C 1
ATOM 745 O O . ARG A 1 95 ? -6.986 2.303 8.985 1.00 89.44 95 ARG A O 1
ATOM 752 N N . ILE A 1 96 ? -7.940 1.976 10.986 1.00 86.88 96 ILE A N 1
ATOM 753 C CA . ILE A 1 96 ? -9.218 1.479 10.472 1.00 86.88 96 ILE A CA 1
ATOM 754 C C . ILE A 1 96 ? -10.319 2.416 10.950 1.00 86.88 96 ILE A C 1
ATOM 756 O O . ILE A 1 96 ? -10.498 2.608 12.153 1.00 86.88 96 ILE A O 1
ATOM 760 N N . ALA A 1 97 ? -11.056 3.013 10.015 1.00 79.94 97 ALA A N 1
ATOM 761 C CA . ALA A 1 97 ? -12.115 3.974 10.320 1.00 79.94 97 ALA A CA 1
ATOM 762 C C . ALA A 1 97 ? -11.659 5.051 11.337 1.00 79.94 97 ALA A C 1
ATOM 764 O O . ALA A 1 97 ? -10.689 5.774 11.101 1.00 79.94 97 ALA A O 1
ATOM 765 N N . GLN A 1 98 ? -12.352 5.176 12.476 1.00 74.88 98 GLN A N 1
ATOM 766 C CA . GLN A 1 98 ? -12.018 6.132 13.537 1.00 74.88 98 GLN A CA 1
ATOM 767 C C . GLN A 1 98 ? -11.135 5.555 14.654 1.00 74.88 98 GLN A C 1
ATOM 769 O O . GLN A 1 98 ? -10.968 6.213 15.681 1.00 74.88 98 GLN A O 1
ATOM 774 N N . SER A 1 99 ? -10.531 4.378 14.464 1.00 78.44 99 SER A N 1
ATOM 775 C CA . SER A 1 99 ? -9.647 3.766 15.459 1.00 78.44 99 SER A CA 1
ATOM 776 C C . SER A 1 99 ? -8.439 4.644 15.795 1.00 78.44 99 SER A C 1
ATOM 778 O O . SER A 1 99 ? -8.099 5.597 15.080 1.00 78.44 99 SER A O 1
ATOM 780 N N . GLN A 1 100 ? -7.744 4.270 16.868 1.00 81.69 100 GLN A N 1
ATOM 781 C CA . GLN A 1 100 ? -6.397 4.768 17.129 1.00 81.69 100 GLN A CA 1
ATOM 782 C C . GLN A 1 100 ? -5.441 4.343 16.005 1.00 81.69 100 GLN A C 1
ATOM 784 O O . GLN A 1 100 ? -5.652 3.314 15.353 1.00 81.69 100 GLN A O 1
ATOM 789 N N . ARG A 1 101 ? -4.416 5.169 15.772 1.00 85.06 101 ARG A N 1
ATOM 790 C CA . ARG A 1 101 ? -3.308 4.843 14.870 1.00 85.06 101 ARG A CA 1
ATOM 791 C C . ARG A 1 101 ? -2.474 3.745 15.516 1.00 85.06 101 ARG A C 1
ATOM 793 O O . ARG A 1 101 ? -2.117 3.866 16.686 1.00 85.06 101 ARG A O 1
ATOM 800 N N . GLN A 1 102 ? -2.160 2.711 14.751 1.00 84.88 102 GLN A N 1
ATOM 801 C CA . GLN A 1 102 ? -1.185 1.707 15.145 1.00 84.88 102 GLN A CA 1
ATOM 802 C C . GLN A 1 102 ? 0.084 1.952 14.340 1.00 84.88 102 GLN A C 1
ATOM 804 O O . GLN A 1 102 ? 0.071 1.854 13.112 1.00 84.88 102 GLN A O 1
ATOM 809 N N . ASN A 1 103 ? 1.168 2.286 15.032 1.00 84.19 103 ASN A N 1
ATOM 810 C CA . ASN A 1 103 ? 2.463 2.469 14.390 1.00 84.19 103 ASN A CA 1
ATOM 811 C C . ASN A 1 103 ? 2.995 1.118 13.900 1.00 84.19 103 ASN A C 1
ATOM 813 O O . ASN A 1 103 ? 2.769 0.087 14.545 1.00 84.19 103 ASN A O 1
ATOM 817 N N . LEU A 1 104 ? 3.725 1.160 12.787 1.00 80.50 104 LEU A N 1
ATOM 818 C CA . LEU A 1 104 ? 4.374 0.020 12.139 1.00 80.50 104 LEU A CA 1
ATOM 819 C C . LEU A 1 104 ? 5.903 0.185 12.210 1.00 80.50 104 LEU A C 1
ATOM 821 O O . LEU A 1 104 ? 6.543 0.407 11.189 1.00 80.50 104 LEU A O 1
ATOM 825 N N . PRO A 1 105 ? 6.511 0.172 13.411 1.00 70.69 105 PRO A N 1
ATOM 826 C CA . PRO A 1 105 ? 7.919 0.534 13.568 1.00 70.69 105 PRO A CA 1
ATOM 827 C C . PRO A 1 105 ? 8.897 -0.502 12.996 1.00 70.69 105 PRO A C 1
ATOM 829 O O . PRO A 1 105 ? 10.073 -0.190 12.844 1.00 70.69 105 PRO A O 1
ATOM 832 N N . VAL A 1 106 ? 8.456 -1.739 12.743 1.00 75.88 106 VAL A N 1
ATOM 833 C CA . VAL A 1 106 ? 9.332 -2.836 12.283 1.00 75.88 106 VAL A CA 1
ATOM 834 C C . VAL A 1 106 ? 8.842 -3.434 10.962 1.00 75.88 106 VAL A C 1
ATOM 836 O O . VAL A 1 106 ? 9.604 -4.051 10.219 1.00 75.88 106 VAL A O 1
ATOM 839 N N . GLU A 1 107 ? 7.558 -3.279 10.659 1.00 8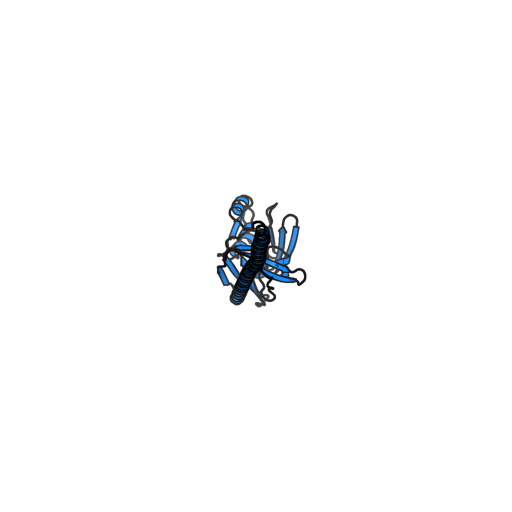3.06 107 GLU A N 1
ATOM 840 C CA . GLU A 1 107 ? 6.912 -3.910 9.520 1.00 83.06 107 GLU A CA 1
ATOM 841 C C . GLU A 1 107 ? 6.958 -2.978 8.306 1.00 83.06 107 GLU A C 1
ATOM 843 O O . GLU A 1 107 ? 6.172 -2.037 8.200 1.00 83.06 107 GLU A O 1
ATOM 848 N N . ILE A 1 108 ? 7.854 -3.276 7.364 1.00 91.69 108 ILE A N 1
ATOM 849 C CA . ILE A 1 108 ? 7.976 -2.528 6.111 1.00 91.69 108 ILE A CA 1
ATOM 850 C C . ILE A 1 108 ? 6.836 -2.942 5.176 1.00 91.69 108 ILE A C 1
ATOM 852 O O . ILE A 1 108 ? 6.890 -3.972 4.492 1.00 91.69 108 ILE A O 1
ATOM 856 N N . ILE A 1 109 ? 5.770 -2.146 5.206 1.00 93.88 109 ILE A N 1
ATOM 857 C CA .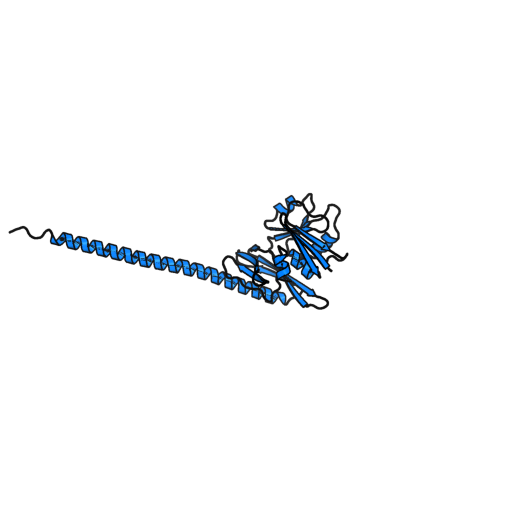 ILE A 1 109 ? 4.516 -2.407 4.501 1.00 93.88 109 ILE A CA 1
ATOM 858 C C . ILE A 1 109 ? 4.291 -1.333 3.443 1.00 93.88 109 ILE A C 1
ATOM 860 O O . ILE A 1 109 ? 4.241 -0.145 3.750 1.00 93.88 109 ILE A O 1
ATOM 864 N N . PHE A 1 110 ? 4.056 -1.760 2.210 1.00 95.81 110 PHE A N 1
ATOM 865 C CA . PHE A 1 110 ? 3.699 -0.889 1.100 1.00 95.81 110 PHE A CA 1
ATOM 866 C C . PHE A 1 110 ? 2.275 -1.185 0.648 1.00 95.81 110 PHE A C 1
ATOM 868 O O . PHE A 1 110 ? 1.921 -2.317 0.323 1.00 95.81 110 PHE A O 1
ATOM 875 N N . ALA A 1 111 ? 1.443 -0.154 0.629 1.00 95.31 111 ALA A N 1
ATOM 876 C CA . ALA A 1 111 ? 0.020 -0.254 0.360 1.00 95.31 111 ALA A CA 1
ATOM 877 C C . ALA A 1 111 ? -0.509 1.067 -0.215 1.00 95.31 111 ALA A C 1
ATOM 879 O O . ALA A 1 111 ? 0.098 2.125 0.003 1.00 95.31 111 ALA A O 1
ATOM 880 N N . PRO A 1 112 ? -1.660 1.043 -0.906 1.00 94.38 112 PRO A N 1
ATOM 881 C CA . PRO A 1 112 ? -2.396 2.258 -1.206 1.00 94.38 112 PRO A CA 1
ATOM 882 C C . PRO A 1 112 ? -2.754 3.009 0.080 1.00 94.38 112 PRO A C 1
ATOM 884 O O . PRO A 1 112 ? -3.004 2.406 1.121 1.00 94.38 112 PRO A O 1
ATOM 887 N N . SER A 1 113 ? -2.826 4.334 -0.002 1.00 92.31 113 SER A N 1
ATOM 888 C CA . SER A 1 113 ? -3.094 5.219 1.138 1.00 92.31 113 SER A CA 1
ATOM 889 C C . SER A 1 113 ? -4.438 4.939 1.805 1.00 92.31 113 SER A C 1
ATOM 891 O O . SER A 1 113 ? -4.605 5.169 3.003 1.00 92.31 113 SER A O 1
ATOM 893 N N . SER A 1 114 ? -5.395 4.409 1.041 1.00 93.12 114 SER A N 1
ATOM 894 C CA . SER A 1 114 ? -6.623 3.858 1.590 1.00 93.12 114 SER A CA 1
ATOM 895 C C . SER A 1 114 ? -7.108 2.647 0.801 1.00 93.12 114 SER A C 1
ATOM 897 O O . SER A 1 114 ? -7.039 2.623 -0.427 1.00 93.12 114 SER A O 1
ATOM 899 N N . LEU A 1 115 ? -7.639 1.662 1.517 1.00 93.50 115 LEU A N 1
ATOM 900 C CA . LEU A 1 115 ? -8.290 0.478 0.976 1.00 93.50 115 LEU A CA 1
ATOM 901 C C . LEU A 1 115 ? -9.681 0.369 1.600 1.00 93.50 115 LEU A C 1
ATOM 903 O O . LEU A 1 115 ? -9.815 0.197 2.806 1.00 93.50 115 LEU A O 1
ATOM 907 N N . ASP A 1 116 ? -10.717 0.474 0.775 1.00 92.94 116 ASP A N 1
ATOM 908 C CA . ASP A 1 116 ? -12.104 0.197 1.157 1.00 92.94 116 ASP A CA 1
ATOM 909 C C . ASP A 1 116 ? -12.485 -1.185 0.623 1.00 92.94 116 ASP A C 1
ATOM 911 O O . ASP A 1 116 ? -12.901 -1.323 -0.527 1.00 92.94 116 ASP A O 1
ATOM 915 N N . THR A 1 117 ? -12.283 -2.234 1.419 1.00 94.06 117 THR A N 1
ATOM 916 C CA . THR A 1 117 ? -12.421 -3.628 0.969 1.00 94.06 117 THR A CA 1
ATOM 917 C C . THR A 1 117 ? -12.787 -4.569 2.116 1.00 94.06 117 THR A C 1
ATOM 919 O O . THR A 1 117 ? -12.640 -4.231 3.287 1.00 94.06 117 THR A O 1
ATOM 922 N N . ASP A 1 118 ? -13.314 -5.734 1.762 1.00 94.12 118 ASP A N 1
ATOM 923 C CA . ASP A 1 118 ? -13.546 -6.894 2.624 1.00 94.12 118 ASP A CA 1
ATOM 924 C C . ASP A 1 118 ? -12.476 -7.987 2.421 1.00 94.12 118 ASP A C 1
ATOM 926 O O . ASP A 1 118 ? -12.506 -9.033 3.066 1.00 94.12 118 ASP A O 1
ATOM 930 N N . LYS A 1 119 ? -11.502 -7.758 1.532 1.00 94.81 119 LYS A N 1
ATOM 931 C CA . LYS A 1 119 ? -10.419 -8.700 1.260 1.00 94.81 119 LYS A CA 1
ATOM 932 C C . LYS A 1 119 ? -9.108 -7.976 0.982 1.00 94.81 119 LYS A C 1
ATOM 934 O O . LYS A 1 119 ? -8.996 -7.182 0.050 1.00 94.81 119 LYS A O 1
ATOM 939 N N . LEU A 1 120 ? -8.086 -8.312 1.761 1.00 95.06 120 LEU A N 1
ATOM 940 C CA . LEU A 1 120 ? -6.714 -7.867 1.541 1.00 95.06 120 LEU A CA 1
ATOM 941 C C . LEU A 1 120 ? -5.933 -8.938 0.791 1.00 95.06 120 LEU A C 1
ATOM 943 O O . LEU A 1 120 ? -5.992 -10.114 1.143 1.00 95.06 120 LEU A O 1
ATOM 947 N N . LEU A 1 121 ? -5.186 -8.522 -0.223 1.00 95.50 121 LEU A N 1
ATOM 948 C CA . LEU A 1 121 ? -4.216 -9.342 -0.937 1.00 95.50 121 LEU A CA 1
ATOM 949 C C . LEU A 1 121 ? -2.827 -8.935 -0.468 1.00 95.50 121 LEU A C 1
ATOM 951 O O . LEU A 1 121 ? -2.475 -7.759 -0.547 1.00 95.50 121 LEU A O 1
ATOM 955 N N . LEU A 1 122 ? -2.072 -9.898 0.044 1.00 95.12 122 LEU A N 1
ATOM 956 C CA . LEU A 1 122 ? -0.733 -9.697 0.564 1.00 95.12 122 LEU A CA 1
ATOM 957 C C . LEU A 1 122 ? 0.251 -10.474 -0.299 1.00 95.12 122 LEU A C 1
ATOM 959 O O . LEU A 1 122 ? 0.035 -11.656 -0.574 1.00 95.12 122 LEU A O 1
ATOM 963 N N . SER A 1 123 ? 1.350 -9.825 -0.658 1.00 94.56 123 SER A N 1
ATOM 964 C CA . SER A 1 123 ? 2.521 -10.479 -1.237 1.00 94.56 123 SER A CA 1
ATOM 965 C C . SER A 1 123 ? 3.781 -10.079 -0.490 1.00 94.56 123 SER A C 1
ATOM 967 O O . SER A 1 123 ? 3.860 -8.954 0.003 1.00 94.56 123 SER A O 1
ATOM 969 N N . THR A 1 124 ? 4.764 -10.967 -0.424 1.00 94.44 124 THR A N 1
ATOM 970 C CA . THR A 1 124 ? 6.092 -10.659 0.113 1.00 94.44 124 THR A CA 1
ATOM 971 C C . THR A 1 124 ? 7.155 -10.756 -0.968 1.00 94.44 124 THR A C 1
ATOM 973 O O . THR A 1 124 ? 7.010 -11.538 -1.901 1.00 94.44 124 THR A O 1
ATOM 976 N N . GLU A 1 125 ? 8.209 -9.954 -0.844 1.00 94.31 125 GLU A N 1
ATOM 977 C CA . GLU A 1 125 ? 9.415 -10.052 -1.674 1.00 94.31 125 GLU A CA 1
ATOM 978 C C . GLU A 1 125 ? 10.637 -9.763 -0.796 1.00 94.31 125 GLU A C 1
ATOM 980 O O . GLU A 1 125 ? 10.620 -8.868 0.061 1.00 94.31 125 GLU A O 1
ATOM 985 N N . ASP A 1 126 ? 11.700 -10.533 -1.008 1.00 94.81 126 ASP A N 1
ATOM 986 C CA . ASP A 1 126 ? 12.965 -10.353 -0.307 1.00 94.81 126 ASP A CA 1
ATOM 987 C C . ASP A 1 126 ? 13.693 -9.100 -0.817 1.00 94.81 126 ASP A C 1
ATOM 989 O O . ASP A 1 126 ? 14.088 -9.004 -1.981 1.00 94.81 126 ASP A O 1
ATOM 993 N N . PHE A 1 127 ? 13.956 -8.150 0.079 1.00 94.62 127 PHE A N 1
ATOM 994 C CA . PHE A 1 127 ? 14.838 -7.027 -0.211 1.00 94.62 127 PHE A CA 1
ATOM 995 C C . PHE A 1 127 ? 16.287 -7.444 0.063 1.00 94.62 127 PHE A C 1
ATOM 997 O O . PHE A 1 127 ? 16.689 -7.631 1.217 1.00 94.62 127 PHE A O 1
ATOM 1004 N N . SER A 1 128 ? 17.067 -7.624 -1.007 1.00 92.75 128 SER A N 1
ATOM 1005 C CA . SER A 1 128 ? 18.397 -8.242 -0.940 1.00 92.75 128 SER A CA 1
ATOM 1006 C C . SER A 1 128 ? 19.477 -7.378 -1.585 1.00 92.75 128 SER A C 1
ATOM 1008 O O . SER A 1 128 ? 19.400 -7.080 -2.774 1.00 92.75 128 SER A O 1
ATOM 1010 N N . ILE A 1 129 ? 20.506 -7.006 -0.814 1.00 89.31 129 ILE A N 1
ATOM 1011 C CA . ILE A 1 129 ? 21.675 -6.253 -1.298 1.00 89.31 129 ILE A CA 1
ATOM 1012 C C . ILE A 1 129 ? 22.928 -6.650 -0.490 1.00 89.31 129 ILE A C 1
ATOM 1014 O O . ILE A 1 129 ? 23.159 -6.086 0.579 1.00 89.31 129 ILE A O 1
ATOM 1018 N N . PRO A 1 130 ? 23.802 -7.565 -0.961 1.00 85.56 130 PRO A N 1
ATOM 1019 C CA . PRO A 1 130 ? 23.588 -8.707 -1.865 1.00 85.56 130 PRO A CA 1
ATOM 1020 C C . PRO A 1 130 ? 22.970 -9.935 -1.159 1.00 85.56 130 PRO A C 1
ATOM 1022 O O . PRO A 1 130 ? 22.641 -10.924 -1.806 1.00 85.56 130 PRO A O 1
ATOM 1025 N N . PHE A 1 131 ? 22.829 -9.878 0.168 1.00 91.69 131 PHE A N 1
ATOM 1026 C CA . PHE A 1 131 ? 22.102 -10.848 0.987 1.00 91.69 131 PHE A CA 1
ATOM 1027 C C . PHE A 1 131 ? 20.753 -10.251 1.397 1.00 91.69 131 PHE A C 1
ATOM 1029 O O . PHE A 1 131 ? 20.596 -9.028 1.381 1.00 91.69 131 PHE A O 1
ATOM 1036 N N . THR A 1 132 ? 19.791 -11.091 1.777 1.00 90.31 132 THR A N 1
ATOM 1037 C CA . THR A 1 132 ? 18.481 -10.635 2.259 1.00 90.31 132 THR A CA 1
ATOM 1038 C C . THR A 1 132 ? 18.642 -9.796 3.522 1.00 90.31 132 THR A C 1
ATOM 1040 O O . THR A 1 132 ? 19.073 -10.298 4.559 1.00 90.31 132 THR A O 1
ATOM 1043 N N . VAL A 1 133 ? 18.297 -8.513 3.423 1.00 90.88 133 VAL A N 1
ATOM 1044 C CA . VAL A 1 133 ? 18.326 -7.561 4.540 1.00 90.88 133 VAL A CA 1
ATOM 1045 C C . VAL A 1 133 ? 17.022 -7.659 5.324 1.00 90.88 133 VAL A C 1
ATOM 1047 O O . VAL A 1 133 ? 17.022 -7.722 6.550 1.00 90.88 133 VAL A O 1
ATOM 1050 N N . THR A 1 134 ? 15.902 -7.682 4.603 1.00 92.25 134 THR A N 1
ATOM 1051 C CA . THR A 1 134 ? 14.548 -7.740 5.158 1.00 92.25 134 THR A CA 1
ATOM 1052 C C . THR A 1 134 ? 13.569 -8.242 4.095 1.00 92.25 134 THR A C 1
ATOM 1054 O O . THR A 1 134 ? 13.955 -8.494 2.952 1.00 92.25 134 THR A O 1
ATOM 1057 N N . ARG A 1 135 ? 12.294 -8.379 4.462 1.00 93.19 135 ARG A N 1
ATOM 1058 C CA . ARG A 1 135 ? 11.205 -8.690 3.530 1.00 93.19 135 ARG A CA 1
ATOM 1059 C C . ARG A 1 135 ? 10.190 -7.575 3.525 1.00 93.19 135 ARG A C 1
ATOM 1061 O O . ARG A 1 135 ? 9.710 -7.170 4.587 1.00 93.19 135 ARG A O 1
ATOM 1068 N N . PHE A 1 136 ? 9.856 -7.126 2.327 1.00 95.25 136 PHE A N 1
ATOM 1069 C CA . PHE A 1 136 ? 8.799 -6.156 2.115 1.00 95.25 136 PHE A CA 1
ATOM 1070 C C . PHE A 1 136 ? 7.462 -6.874 2.033 1.00 95.25 136 PHE A C 1
ATOM 1072 O O . PHE A 1 136 ? 7.364 -7.972 1.483 1.00 95.25 136 PHE A O 1
ATOM 1079 N N . VAL A 1 137 ? 6.433 -6.246 2.593 1.00 95.25 137 VAL A N 1
ATOM 1080 C CA . VAL A 1 137 ? 5.055 -6.717 2.490 1.00 95.25 137 VAL A CA 1
ATOM 1081 C C . VAL A 1 137 ? 4.281 -5.735 1.633 1.00 95.25 137 VAL A C 1
ATOM 1083 O O . VAL A 1 137 ? 4.178 -4.558 1.963 1.00 95.25 137 VAL A O 1
ATOM 1086 N N . TYR A 1 138 ? 3.690 -6.223 0.555 1.00 95.81 138 TYR A N 1
ATOM 1087 C CA . TYR A 1 138 ? 2.810 -5.442 -0.301 1.00 95.81 138 TYR A CA 1
ATOM 1088 C C . TYR A 1 138 ? 1.365 -5.797 -0.007 1.00 95.81 138 TYR A C 1
ATOM 1090 O O . TYR A 1 138 ? 1.021 -6.978 0.032 1.00 95.81 138 TYR A O 1
ATOM 1098 N N . ILE A 1 139 ? 0.519 -4.787 0.176 1.00 95.62 139 ILE A N 1
ATOM 1099 C CA . ILE A 1 139 ? -0.905 -4.959 0.452 1.00 95.62 139 ILE A CA 1
ATOM 1100 C C . ILE A 1 139 ? -1.714 -4.234 -0.615 1.00 95.62 139 ILE A C 1
ATOM 1102 O O . ILE A 1 139 ? -1.496 -3.059 -0.898 1.00 95.62 139 ILE A O 1
ATOM 1106 N N . THR A 1 140 ? -2.685 -4.926 -1.195 1.00 95.94 140 THR A N 1
ATOM 1107 C CA . THR A 1 140 ? -3.668 -4.341 -2.110 1.00 95.94 140 THR A CA 1
ATOM 1108 C C . THR A 1 140 ? -5.039 -4.985 -1.905 1.00 95.94 140 THR A C 1
ATOM 1110 O O . THR A 1 140 ? -5.222 -5.810 -1.009 1.00 95.94 140 THR A O 1
ATOM 1113 N N . SER A 1 141 ? -6.022 -4.605 -2.716 1.00 95.44 141 SER A N 1
ATOM 1114 C CA . SER A 1 141 ? -7.353 -5.209 -2.735 1.00 95.44 141 SER A CA 1
ATOM 1115 C C . SER A 1 141 ? -7.683 -5.772 -4.119 1.00 95.44 141 SER A C 1
ATOM 1117 O O . SER A 1 141 ? -7.161 -5.275 -5.120 1.00 95.44 141 SER A O 1
ATOM 1119 N N . PRO A 1 142 ? -8.597 -6.756 -4.220 1.00 93.81 142 PRO A N 1
ATOM 1120 C CA . PRO A 1 142 ? -9.100 -7.227 -5.514 1.00 93.81 142 PRO A CA 1
ATOM 1121 C C . PRO A 1 142 ? -9.751 -6.113 -6.353 1.00 93.81 142 PRO A C 1
ATOM 1123 O O . PRO A 1 142 ? -9.753 -6.177 -7.581 1.00 93.81 142 PRO A O 1
ATOM 1126 N N . GLU A 1 143 ? -10.279 -5.077 -5.688 1.00 92.62 143 GLU A N 1
ATOM 1127 C CA . GLU A 1 143 ? -10.923 -3.907 -6.302 1.00 92.62 143 GLU A CA 1
ATOM 1128 C C . GLU A 1 143 ? -9.926 -2.907 -6.921 1.00 92.62 143 GLU A C 1
ATOM 1130 O O . GLU A 1 143 ? -10.354 -1.976 -7.606 1.00 92.62 143 GLU A O 1
ATOM 1135 N N . THR A 1 144 ? -8.620 -3.063 -6.666 1.00 94.19 144 THR A N 1
ATOM 1136 C CA . THR A 1 144 ? -7.570 -2.162 -7.162 1.00 94.19 144 THR A CA 1
ATOM 1137 C C . THR A 1 144 ? -6.875 -2.767 -8.375 1.00 94.19 144 THR A C 1
ATOM 1139 O O . THR A 1 144 ? -6.201 -3.790 -8.264 1.00 94.19 144 THR A O 1
ATOM 1142 N N . ALA A 1 145 ? -7.006 -2.118 -9.532 1.00 95.50 145 ALA A N 1
ATOM 1143 C CA . ALA A 1 145 ? -6.372 -2.559 -10.769 1.00 95.50 145 ALA A CA 1
ATOM 1144 C C . ALA A 1 145 ? -5.025 -1.867 -11.024 1.00 95.50 145 ALA A C 1
ATOM 1146 O O . ALA A 1 145 ? -4.941 -0.640 -11.051 1.00 95.50 145 ALA A O 1
ATOM 1147 N N . PHE A 1 146 ? -3.981 -2.645 -11.298 1.00 96.69 146 PHE A N 1
ATOM 1148 C CA . PHE A 1 146 ? -2.694 -2.143 -11.777 1.00 96.69 146 PHE A CA 1
ATOM 1149 C C . PHE A 1 146 ? -2.713 -2.121 -13.306 1.00 96.69 146 PHE A C 1
ATOM 1151 O O . PHE A 1 146 ? -2.701 -3.164 -13.961 1.00 96.69 146 PHE A O 1
ATOM 1158 N N . ILE A 1 147 ? -2.796 -0.925 -13.875 1.00 96.62 147 ILE A N 1
ATOM 1159 C CA . ILE A 1 147 ? -2.857 -0.694 -15.312 1.00 96.62 147 ILE A CA 1
ATOM 1160 C C . ILE A 1 147 ? -1.446 -0.398 -15.807 1.00 96.62 147 ILE A C 1
ATOM 1162 O O . ILE A 1 147 ? -0.919 0.687 -15.568 1.00 96.62 147 ILE A O 1
ATOM 1166 N N . VAL A 1 148 ? -0.845 -1.347 -16.516 1.00 96.44 148 VAL A N 1
ATOM 1167 C CA . VAL A 1 148 ? 0.439 -1.146 -17.190 1.00 96.44 148 VAL A CA 1
ATOM 1168 C C . VAL A 1 148 ? 0.163 -0.513 -18.550 1.00 96.44 148 VAL A C 1
ATOM 1170 O O . VAL A 1 148 ? -0.450 -1.120 -19.430 1.00 96.44 148 VAL A O 1
ATOM 1173 N N . TYR A 1 149 ? 0.562 0.746 -18.684 1.00 95.25 149 TYR A N 1
ATOM 1174 C CA . TYR A 1 149 ? 0.362 1.569 -19.863 1.00 95.25 149 TYR A CA 1
ATOM 1175 C C . TYR A 1 149 ? 1.598 1.538 -20.762 1.00 95.25 149 TYR A C 1
ATOM 1177 O O . TYR A 1 149 ? 2.710 1.799 -20.302 1.00 95.25 149 TYR A O 1
ATOM 1185 N N . TYR A 1 150 ? 1.388 1.279 -22.051 1.00 91.69 150 TYR A N 1
ATOM 1186 C CA . TYR A 1 150 ? 2.443 1.301 -23.060 1.00 91.69 150 TYR A CA 1
ATOM 1187 C C . TYR A 1 150 ? 1.951 1.817 -24.417 1.00 91.69 150 TYR A C 1
ATOM 1189 O O . TYR A 1 150 ? 0.751 1.933 -24.695 1.00 91.69 150 TYR A O 1
ATOM 1197 N N . LYS A 1 151 ? 2.908 2.142 -25.289 1.00 84.88 151 LYS A N 1
ATOM 1198 C CA . LYS A 1 151 ? 2.653 2.636 -26.643 1.00 84.88 151 LYS A CA 1
ATOM 1199 C C . LYS A 1 151 ? 2.193 1.520 -27.582 1.00 84.88 151 LYS A C 1
ATOM 1201 O O . LYS A 1 151 ? 2.697 0.401 -27.541 1.00 84.88 151 LYS A O 1
ATOM 1206 N N . ALA A 1 152 ? 1.290 1.840 -28.510 1.00 74.88 152 ALA A N 1
ATOM 1207 C CA . ALA A 1 152 ? 0.959 0.937 -29.611 1.00 74.88 152 ALA A CA 1
ATOM 1208 C C . ALA A 1 152 ? 2.230 0.583 -30.413 1.00 74.88 152 ALA A C 1
ATOM 1210 O O . ALA A 1 152 ? 2.869 1.467 -30.980 1.00 74.88 152 ALA A O 1
ATOM 1211 N N . GLY A 1 153 ? 2.601 -0.701 -30.424 1.00 73.88 153 GLY A N 1
ATOM 1212 C CA . GLY A 1 153 ? 3.888 -1.185 -30.946 1.00 73.88 153 GLY A CA 1
ATOM 1213 C C . GLY A 1 153 ? 4.713 -1.985 -29.931 1.00 73.88 153 GLY A C 1
ATOM 1214 O O . GLY A 1 153 ? 5.649 -2.666 -30.337 1.00 73.88 153 GLY A O 1
ATOM 1215 N N . GLY A 1 154 ? 4.313 -1.965 -28.654 1.00 75.50 154 GLY A N 1
ATOM 1216 C CA . GLY A 1 154 ? 4.932 -2.739 -27.578 1.00 75.50 154 GLY A CA 1
ATOM 1217 C C . GLY A 1 154 ? 6.047 -1.975 -26.866 1.00 75.50 154 GLY A C 1
ATOM 1218 O O . GLY A 1 154 ? 6.746 -1.157 -27.460 1.00 75.50 154 GLY A O 1
ATOM 1219 N N . ASP A 1 155 ? 6.194 -2.244 -25.573 1.00 85.81 155 ASP A N 1
ATOM 1220 C CA . ASP A 1 155 ? 7.290 -1.756 -24.739 1.00 85.81 155 ASP A CA 1
ATOM 1221 C C . ASP A 1 155 ? 7.809 -2.948 -23.926 1.00 85.81 155 ASP A C 1
ATOM 1223 O O . ASP A 1 155 ? 7.120 -3.453 -23.038 1.00 85.81 155 ASP A O 1
ATOM 1227 N N . LEU A 1 156 ? 9.018 -3.416 -24.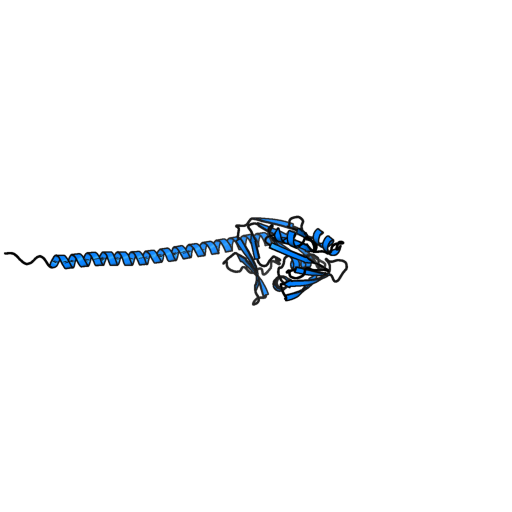253 1.00 90.06 156 LEU A N 1
ATOM 1228 C CA . LEU A 1 156 ? 9.631 -4.586 -23.612 1.00 90.06 156 LEU A CA 1
ATOM 1229 C C . LEU A 1 156 ? 9.781 -4.398 -22.096 1.00 90.06 156 LEU A C 1
ATOM 1231 O O . LEU A 1 156 ? 9.712 -5.370 -21.346 1.00 90.06 156 LEU A O 1
ATOM 1235 N N . LYS A 1 157 ? 9.963 -3.155 -21.628 1.00 92.81 157 LYS A N 1
ATOM 1236 C CA . LYS A 1 157 ? 10.053 -2.837 -20.197 1.00 92.81 157 LYS A CA 1
ATOM 1237 C C . LYS A 1 157 ? 8.690 -2.998 -19.532 1.00 92.81 157 LYS A C 1
ATOM 1239 O O . LYS A 1 157 ? 8.592 -3.598 -18.463 1.00 92.81 157 LYS A O 1
ATOM 1244 N N . ALA A 1 158 ? 7.639 -2.512 -20.188 1.00 93.12 158 ALA A N 1
ATOM 1245 C CA . ALA A 1 158 ? 6.270 -2.654 -19.711 1.00 93.12 158 ALA A CA 1
ATOM 1246 C C . ALA A 1 158 ? 5.838 -4.125 -19.650 1.00 93.12 158 ALA A C 1
ATOM 1248 O O . ALA A 1 158 ? 5.268 -4.545 -18.645 1.00 93.12 158 ALA A O 1
ATOM 1249 N N . GLU A 1 159 ? 6.168 -4.919 -20.669 1.00 92.12 159 GLU A N 1
ATOM 1250 C CA . GLU A 1 159 ? 5.878 -6.357 -20.705 1.00 92.12 159 GLU A CA 1
ATOM 1251 C C . GLU A 1 159 ? 6.643 -7.119 -19.611 1.00 92.12 159 GLU A C 1
ATOM 1253 O O . GLU A 1 159 ? 6.051 -7.889 -18.849 1.00 92.12 159 GLU A O 1
ATOM 1258 N N . ALA A 1 160 ? 7.950 -6.866 -19.469 1.00 93.44 160 ALA A N 1
ATOM 1259 C CA . ALA A 1 160 ? 8.762 -7.467 -18.412 1.00 93.44 160 ALA A CA 1
ATOM 1260 C C . ALA A 1 160 ? 8.196 -7.151 -17.019 1.00 93.44 160 ALA A C 1
ATOM 1262 O O . ALA A 1 160 ? 8.083 -8.036 -16.167 1.00 93.44 160 ALA A O 1
ATOM 1263 N N . PHE A 1 161 ? 7.775 -5.905 -16.799 1.00 95.12 161 PHE A N 1
ATOM 1264 C CA . PHE A 1 161 ? 7.147 -5.488 -15.552 1.00 95.12 161 PHE A CA 1
ATOM 1265 C C . PHE A 1 161 ? 5.774 -6.131 -15.333 1.00 95.12 161 PHE A C 1
ATOM 1267 O O . PHE A 1 161 ? 5.496 -6.633 -14.243 1.00 95.12 161 PHE A O 1
ATOM 1274 N N . PHE A 1 162 ? 4.924 -6.169 -16.361 1.00 95.25 162 PHE A N 1
ATOM 1275 C CA . PHE A 1 162 ? 3.607 -6.799 -16.293 1.00 95.25 162 PHE A CA 1
ATOM 1276 C C . PHE A 1 162 ? 3.711 -8.275 -15.895 1.00 95.25 162 PHE A C 1
ATOM 1278 O O . PHE A 1 162 ? 2.931 -8.755 -15.067 1.00 95.25 162 PHE A O 1
ATOM 1285 N N . ASN A 1 163 ? 4.707 -8.982 -16.427 1.00 94.12 163 ASN A N 1
ATOM 1286 C CA . ASN A 1 163 ? 4.973 -10.380 -16.099 1.00 94.12 163 ASN A CA 1
ATOM 1287 C C . ASN A 1 163 ? 5.545 -10.568 -14.686 1.00 94.12 163 ASN A C 1
ATOM 1289 O O . ASN A 1 163 ? 5.247 -11.577 -14.051 1.00 94.12 163 ASN A O 1
ATOM 1293 N N . ALA A 1 164 ? 6.297 -9.595 -14.167 1.00 92.81 164 ALA A N 1
ATOM 1294 C CA . ALA A 1 164 ? 6.833 -9.633 -12.806 1.00 92.81 164 ALA A CA 1
ATOM 1295 C C . ALA A 1 164 ? 5.786 -9.358 -11.715 1.00 92.81 164 ALA A C 1
ATOM 1297 O O . ALA A 1 164 ? 5.985 -9.750 -10.564 1.00 92.81 164 ALA A O 1
ATOM 1298 N N . LEU A 1 165 ? 4.673 -8.695 -12.048 1.00 93.44 165 LEU A N 1
ATOM 1299 C CA . LEU A 1 165 ? 3.561 -8.524 -11.114 1.00 93.44 165 LEU A CA 1
ATOM 1300 C C . LEU A 1 165 ? 2.916 -9.882 -10.773 1.00 93.44 165 LEU A C 1
ATOM 1302 O O . LEU A 1 165 ? 2.702 -10.690 -11.685 1.00 93.44 165 LEU A O 1
ATOM 1306 N N . PRO A 1 166 ? 2.503 -10.122 -9.513 1.00 90.44 166 PRO A N 1
ATOM 1307 C CA . PRO A 1 166 ? 1.824 -11.358 -9.130 1.00 90.44 166 PRO A CA 1
ATOM 1308 C C . PRO A 1 166 ? 0.616 -11.674 -10.030 1.00 90.44 166 PRO A C 1
ATOM 1310 O O . PRO A 1 166 ? -0.123 -10.783 -10.445 1.00 90.44 166 PRO A O 1
ATOM 1313 N N . SER A 1 167 ? 0.374 -12.949 -10.335 1.00 89.44 167 SER A N 1
ATOM 1314 C CA . SER A 1 167 ? -0.793 -13.373 -11.132 1.00 89.44 167 SER A CA 1
ATOM 1315 C C . SER A 1 167 ? -2.125 -13.188 -10.405 1.00 89.44 167 SER A C 1
ATOM 1317 O O . SER A 1 167 ? -3.176 -13.138 -11.034 1.00 89.44 167 SER A O 1
ATOM 1319 N N . ASN A 1 168 ? -2.082 -13.107 -9.077 1.00 90.69 168 ASN A N 1
ATOM 1320 C CA . ASN A 1 168 ? -3.258 -13.140 -8.213 1.00 90.69 168 ASN A CA 1
ATOM 1321 C C . ASN A 1 168 ? -3.796 -11.740 -7.872 1.00 90.69 168 ASN A C 1
ATOM 1323 O O . ASN A 1 168 ? -4.741 -11.623 -7.092 1.00 90.69 168 ASN A O 1
ATOM 1327 N N . ILE A 1 169 ? -3.197 -10.687 -8.435 1.00 93.88 169 ILE A N 1
ATOM 1328 C CA . ILE A 1 169 ? -3.705 -9.315 -8.355 1.00 93.88 169 ILE A CA 1
ATOM 1329 C C . ILE A 1 169 ? -4.392 -8.926 -9.664 1.00 93.88 169 ILE A C 1
ATOM 1331 O O . ILE A 1 169 ? -4.093 -9.457 -10.734 1.00 93.88 169 ILE A O 1
ATOM 1335 N N . THR A 1 170 ? -5.288 -7.947 -9.592 1.00 95.19 170 THR A N 1
ATOM 1336 C CA . THR A 1 170 ? -5.941 -7.390 -10.775 1.00 95.19 170 THR A CA 1
ATOM 1337 C C . THR A 1 170 ? -4.935 -6.536 -11.548 1.00 95.19 170 THR A C 1
ATOM 1339 O O . THR A 1 170 ? -4.651 -5.403 -11.164 1.00 95.19 170 THR A O 1
ATOM 1342 N N . LYS A 1 171 ? -4.381 -7.067 -12.642 1.00 94.94 171 LYS A N 1
ATOM 1343 C CA . LYS A 1 171 ? -3.470 -6.344 -13.544 1.00 94.94 171 LYS A CA 1
ATOM 1344 C C . LYS A 1 171 ? -4.000 -6.325 -14.973 1.00 94.94 171 LYS A C 1
ATOM 1346 O O . LYS A 1 171 ? -4.571 -7.307 -15.443 1.00 94.94 171 LYS A O 1
ATOM 1351 N N . VAL A 1 172 ? -3.841 -5.194 -15.655 1.00 95.19 172 VAL A N 1
ATOM 1352 C CA . VAL A 1 172 ? -4.385 -4.965 -16.998 1.00 95.19 172 VAL A CA 1
ATOM 1353 C C . VAL A 1 172 ? -3.394 -4.189 -17.846 1.00 95.19 172 VAL A C 1
ATOM 1355 O O . VAL A 1 172 ? -2.802 -3.216 -17.397 1.00 95.19 172 VAL A O 1
ATOM 1358 N N . GLU A 1 173 ? -3.269 -4.583 -19.103 1.00 93.88 173 GLU A N 1
ATOM 1359 C CA . GLU A 1 173 ? -2.544 -3.819 -20.108 1.00 93.88 173 GLU A CA 1
ATOM 1360 C C . GLU A 1 173 ? -3.440 -2.775 -20.782 1.00 93.88 173 GLU A C 1
ATOM 1362 O O . GLU A 1 173 ? -4.602 -3.049 -21.123 1.00 93.88 173 GLU A O 1
ATOM 1367 N N . ALA A 1 174 ? -2.897 -1.578 -21.000 1.00 93.56 174 ALA A N 1
ATOM 1368 C CA . ALA A 1 174 ? -3.586 -0.502 -21.694 1.00 93.56 174 ALA A CA 1
ATOM 1369 C C . ALA A 1 174 ? -2.665 0.269 -22.649 1.00 93.56 174 ALA A C 1
ATOM 1371 O O . ALA A 1 174 ? -1.477 0.452 -22.411 1.00 93.56 174 ALA A O 1
ATOM 1372 N N . THR A 1 175 ? -3.266 0.785 -23.715 1.00 91.69 175 THR A N 1
ATOM 1373 C CA . THR A 1 175 ? -2.676 1.729 -24.666 1.00 91.69 175 THR A CA 1
ATOM 1374 C C . THR A 1 175 ? -3.533 2.991 -24.712 1.00 91.69 175 THR A C 1
ATOM 1376 O O . THR A 1 175 ? -4.672 2.997 -24.233 1.00 91.69 175 THR A O 1
ATOM 1379 N N . GLY A 1 176 ? -3.040 4.063 -25.338 1.00 86.19 176 GLY A N 1
ATOM 1380 C CA . GLY A 1 176 ? -3.782 5.328 -25.449 1.00 86.19 176 GLY A CA 1
ATOM 1381 C C . GLY A 1 176 ? -5.213 5.180 -25.992 1.00 86.19 176 GLY A C 1
ATOM 1382 O O . GLY A 1 176 ? -6.112 5.894 -25.560 1.00 86.19 176 GLY A O 1
ATOM 1383 N N . SER A 1 177 ? -5.451 4.202 -26.874 1.00 86.50 177 SER A N 1
ATOM 1384 C CA . SER A 1 177 ? -6.765 3.960 -27.488 1.00 86.50 177 SER A CA 1
ATOM 1385 C C . SER A 1 177 ? -7.797 3.302 -26.562 1.00 86.50 177 SER A C 1
ATOM 1387 O O . SER A 1 177 ? -8.993 3.542 -26.714 1.00 86.50 177 SER A O 1
ATOM 1389 N N . ASN A 1 178 ? -7.367 2.475 -25.603 1.00 91.00 178 ASN A N 1
ATOM 1390 C CA . ASN A 1 178 ? -8.266 1.659 -24.776 1.00 91.00 178 ASN A CA 1
ATOM 1391 C C . ASN A 1 178 ? -8.239 2.031 -23.282 1.00 91.00 178 ASN A C 1
ATOM 1393 O O . ASN A 1 178 ? -9.068 1.528 -22.520 1.00 91.00 178 ASN A O 1
ATOM 1397 N N . LEU A 1 179 ? -7.339 2.932 -22.872 1.00 91.88 179 LEU A N 1
ATOM 1398 C CA . LEU A 1 179 ? -7.133 3.321 -21.478 1.00 91.88 179 LEU A CA 1
ATOM 1399 C C . LEU A 1 179 ? -8.425 3.801 -20.802 1.00 91.88 179 LEU A C 1
ATOM 1401 O O . LEU A 1 179 ? -8.737 3.354 -19.702 1.00 91.88 179 LEU A O 1
ATOM 1405 N N . ALA A 1 180 ? -9.208 4.657 -21.467 1.00 91.44 180 ALA A N 1
ATOM 1406 C CA . ALA A 1 180 ? -10.457 5.181 -20.910 1.00 91.44 180 ALA A CA 1
ATOM 1407 C C . ALA A 1 180 ? -11.474 4.067 -20.597 1.00 91.44 180 ALA A C 1
ATOM 1409 O O . ALA A 1 180 ? -12.070 4.057 -19.522 1.00 91.44 180 ALA A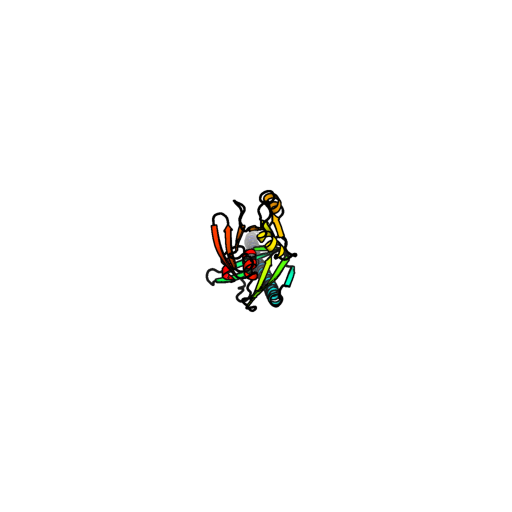 O 1
ATOM 1410 N N . ASN A 1 181 ? -11.610 3.091 -21.500 1.00 91.38 181 ASN A N 1
ATOM 1411 C CA . ASN A 1 181 ? -12.524 1.960 -21.331 1.00 91.38 181 ASN A CA 1
ATOM 1412 C C . ASN A 1 181 ? -12.054 1.014 -20.217 1.00 91.38 181 ASN A C 1
ATOM 1414 O O . ASN A 1 181 ? -12.865 0.523 -19.432 1.00 91.38 181 ASN A O 1
ATOM 1418 N N . LYS A 1 182 ? -10.738 0.774 -20.122 1.00 91.19 182 LYS A N 1
ATOM 1419 C CA . LYS A 1 182 ? -10.157 -0.044 -19.049 1.00 91.19 182 LYS A CA 1
ATOM 1420 C C . LYS A 1 182 ? -10.355 0.611 -17.687 1.00 91.19 182 LYS A C 1
ATOM 1422 O O . LYS A 1 182 ? -10.838 -0.050 -16.779 1.00 91.19 182 LYS A O 1
ATOM 1427 N N . ILE A 1 183 ? -10.058 1.904 -17.565 1.00 91.88 183 ILE A N 1
ATOM 1428 C CA . ILE A 1 183 ? -10.241 2.660 -16.321 1.00 91.88 183 ILE A CA 1
ATOM 1429 C C . ILE A 1 183 ? -11.705 2.635 -15.868 1.00 91.88 183 ILE A C 1
ATOM 1431 O O . ILE A 1 183 ? -11.970 2.388 -14.697 1.00 91.88 183 ILE A O 1
ATOM 1435 N N . ALA A 1 184 ? -12.657 2.822 -16.787 1.00 90.75 184 ALA A N 1
ATOM 1436 C CA . ALA A 1 184 ? -14.085 2.814 -16.461 1.00 90.75 184 ALA A CA 1
ATOM 1437 C C . ALA A 1 184 ? -14.588 1.476 -15.878 1.00 90.75 184 ALA A C 1
ATOM 1439 O O . ALA A 1 184 ? -15.659 1.436 -15.280 1.00 90.75 184 ALA A O 1
ATOM 1440 N N . SER A 1 185 ? -13.823 0.391 -16.038 1.00 90.69 185 SER A N 1
ATOM 1441 C CA . SER A 1 185 ? -14.167 -0.937 -15.519 1.00 90.69 185 SER A CA 1
ATOM 1442 C C . SER A 1 185 ? -13.779 -1.138 -14.048 1.00 90.69 185 SER A C 1
ATOM 1444 O O . SER A 1 185 ? -14.175 -2.139 -13.455 1.00 90.69 185 SER A O 1
ATOM 1446 N N . PHE A 1 186 ? -13.007 -0.222 -13.451 1.00 90.94 186 PHE A N 1
ATOM 1447 C CA . PHE A 1 186 ? -12.464 -0.382 -12.102 1.00 90.94 186 PHE A CA 1
ATOM 1448 C C . PHE A 1 186 ? -12.799 0.809 -11.207 1.00 90.94 186 PHE A C 1
ATOM 1450 O O . PHE A 1 186 ? -12.671 1.964 -11.604 1.00 90.94 186 PHE A O 1
ATOM 1457 N N . LYS A 1 187 ? -13.185 0.518 -9.958 1.00 87.56 187 LYS A N 1
ATOM 1458 C CA . LYS A 1 187 ? -13.430 1.539 -8.928 1.00 87.56 187 LYS A CA 1
ATOM 1459 C C . LYS A 1 187 ? -12.129 2.232 -8.522 1.00 87.56 187 LYS A C 1
ATOM 1461 O O . LYS A 1 187 ? -12.095 3.454 -8.424 1.00 87.56 187 LYS A O 1
ATOM 1466 N N . ASN A 1 188 ? -11.073 1.446 -8.314 1.00 91.75 188 ASN A N 1
ATOM 1467 C CA . ASN A 1 188 ? -9.743 1.923 -7.956 1.00 91.75 188 ASN A CA 1
ATOM 1468 C C . ASN A 1 188 ? -8.733 1.404 -8.979 1.00 91.75 188 ASN A C 1
ATOM 1470 O O . ASN A 1 188 ? -8.766 0.232 -9.358 1.00 91.75 188 ASN A O 1
ATOM 1474 N N . PHE A 1 189 ? -7.819 2.260 -9.423 1.00 94.44 189 PHE A N 1
ATOM 1475 C CA . PHE A 1 189 ? -6.790 1.874 -10.380 1.00 94.44 189 PHE A CA 1
ATOM 1476 C C . PHE A 1 189 ? -5.503 2.669 -10.167 1.00 94.44 189 PHE A C 1
ATOM 1478 O O . PHE A 1 189 ? -5.525 3.790 -9.660 1.00 94.44 189 PHE A O 1
ATOM 1485 N N . LYS A 1 190 ? -4.384 2.087 -10.595 1.00 95.31 190 LYS A N 1
ATOM 1486 C CA . LYS A 1 190 ? -3.069 2.725 -10.657 1.00 95.31 190 LYS A CA 1
ATOM 1487 C C . LYS A 1 190 ? -2.523 2.590 -12.060 1.00 95.31 190 LYS A C 1
ATOM 1489 O O . LYS A 1 190 ? -2.471 1.482 -12.581 1.00 95.31 190 LYS A O 1
ATOM 1494 N N . ILE A 1 191 ? -2.119 3.700 -12.664 1.00 96.50 191 ILE A N 1
ATOM 1495 C CA . ILE A 1 191 ? -1.499 3.688 -13.987 1.00 96.50 191 ILE A CA 1
ATOM 1496 C C . ILE A 1 191 ? 0.013 3.674 -13.814 1.00 96.50 191 ILE A C 1
ATOM 1498 O O . ILE A 1 191 ? 0.557 4.502 -13.088 1.00 96.50 191 ILE A O 1
ATOM 1502 N N . ILE A 1 192 ? 0.675 2.747 -14.494 1.00 96.81 192 ILE A N 1
ATOM 1503 C CA . ILE A 1 192 ? 2.123 2.565 -14.467 1.00 96.81 192 ILE A CA 1
ATOM 1504 C C . ILE A 1 192 ? 2.633 2.704 -15.891 1.00 96.81 192 ILE A C 1
ATOM 1506 O O . ILE A 1 192 ? 2.104 2.061 -16.792 1.00 96.81 192 ILE A O 1
ATOM 1510 N N . CYS A 1 193 ? 3.637 3.541 -16.098 1.00 95.75 193 CYS A N 1
ATOM 1511 C CA . CYS A 1 193 ? 4.207 3.814 -17.414 1.00 95.75 193 CYS A CA 1
ATOM 1512 C C . CYS A 1 193 ? 5.733 3.905 -17.338 1.00 95.75 193 CYS A C 1
ATOM 1514 O O . CYS A 1 193 ? 6.302 4.031 -16.255 1.00 95.75 193 CYS A O 1
ATOM 1516 N N . PHE A 1 194 ? 6.391 3.857 -18.495 1.00 93.94 194 PHE A N 1
ATOM 1517 C CA . PHE A 1 194 ? 7.847 3.947 -18.609 1.00 93.94 194 PHE A CA 1
ATOM 1518 C C . PHE A 1 194 ? 8.241 5.192 -19.410 1.00 93.94 194 PHE A C 1
ATOM 1520 O O . PHE A 1 194 ? 8.507 6.253 -18.843 1.00 93.94 194 PHE A O 1
ATOM 1527 N N . GLU A 1 195 ? 8.239 5.084 -20.738 1.00 86.62 195 GLU A N 1
ATOM 1528 C CA . GLU A 1 195 ? 8.700 6.156 -21.628 1.00 86.62 195 GLU A CA 1
ATOM 1529 C C . GLU A 1 195 ? 7.575 7.131 -21.994 1.00 86.62 195 GLU A C 1
ATOM 1531 O O . GLU A 1 195 ? 7.740 8.345 -21.888 1.00 86.62 195 GLU A O 1
ATOM 1536 N N . GLU A 1 196 ? 6.407 6.606 -22.363 1.00 89.06 196 GLU A N 1
ATOM 1537 C CA . GLU A 1 196 ? 5.214 7.400 -22.655 1.00 89.06 196 GLU A CA 1
ATOM 1538 C C . GLU A 1 196 ? 4.171 7.197 -21.553 1.00 89.06 196 GLU A C 1
ATOM 1540 O O . GLU A 1 196 ? 3.773 6.071 -21.264 1.00 89.06 196 GLU A O 1
ATOM 1545 N N . CYS A 1 197 ? 3.700 8.294 -20.960 1.00 93.25 197 CYS A N 1
ATOM 1546 C CA . CYS A 1 197 ? 2.672 8.296 -19.919 1.00 93.25 197 CYS A CA 1
ATOM 1547 C C . CYS A 1 197 ? 1.417 9.040 -20.401 1.00 93.25 197 CYS A C 1
ATOM 1549 O O . CYS A 1 197 ? 1.527 9.967 -21.211 1.00 93.25 197 CYS A O 1
ATOM 1551 N N . PRO A 1 198 ? 0.215 8.665 -19.930 1.00 92.88 198 PRO A N 1
ATOM 1552 C CA . PRO A 1 198 ? -1.009 9.340 -20.339 1.00 92.88 198 PRO A CA 1
ATOM 1553 C C . PRO A 1 198 ? -1.099 10.751 -19.751 1.00 92.88 198 PRO A C 1
ATOM 1555 O O . PRO A 1 198 ? -0.738 10.994 -18.602 1.00 92.88 198 PRO A O 1
ATOM 1558 N N . THR A 1 199 ? -1.637 11.685 -20.533 1.00 90.25 199 THR A N 1
ATOM 1559 C CA . THR A 1 199 ? -1.847 13.068 -20.098 1.00 90.25 199 THR A CA 1
ATOM 1560 C C . THR A 1 199 ? -3.162 13.223 -19.331 1.00 90.25 199 THR A C 1
ATOM 1562 O O . THR A 1 199 ? -4.161 12.561 -19.616 1.00 90.25 199 THR A O 1
ATOM 1565 N N . GLY A 1 200 ? -3.175 14.115 -18.335 1.00 89.31 200 GLY A N 1
ATOM 1566 C CA . GLY A 1 200 ? -4.385 14.449 -17.571 1.00 89.31 200 GLY A CA 1
ATOM 1567 C C . GLY A 1 200 ? -4.887 13.342 -16.636 1.00 89.31 200 GLY A C 1
ATOM 1568 O O . GLY A 1 200 ? -6.066 13.341 -16.269 1.00 89.31 200 GLY A O 1
ATOM 1569 N N . LYS A 1 201 ? -4.026 12.386 -16.272 1.00 92.12 201 LYS A N 1
ATOM 1570 C CA . LYS A 1 201 ? -4.306 11.301 -15.324 1.00 92.12 201 LYS A CA 1
ATOM 1571 C C . LYS A 1 201 ? -3.147 11.160 -14.349 1.00 92.12 201 LYS A C 1
ATOM 1573 O O . LYS A 1 201 ? -2.011 11.393 -14.735 1.00 92.12 201 LYS A O 1
ATOM 1578 N N . ASP A 1 202 ? -3.443 10.734 -13.127 1.00 95.25 202 ASP A N 1
ATOM 1579 C CA . ASP A 1 202 ? -2.413 10.369 -12.156 1.00 95.25 202 ASP A CA 1
ATOM 1580 C C . ASP A 1 202 ? -1.730 9.068 -12.603 1.00 95.25 202 ASP A C 1
ATOM 1582 O O . ASP A 1 202 ? -2.400 8.123 -13.039 1.00 95.25 202 ASP A O 1
ATOM 1586 N N . TYR A 1 203 ? -0.403 9.018 -12.510 1.00 95.94 203 TYR A N 1
ATOM 1587 C CA . TYR A 1 203 ? 0.388 7.856 -12.911 1.00 95.94 203 TYR A CA 1
ATOM 1588 C C . TYR A 1 203 ? 1.680 7.739 -12.103 1.00 95.94 203 TYR A C 1
ATOM 1590 O O . TYR A 1 203 ? 2.170 8.698 -11.504 1.00 95.94 203 TYR A O 1
ATOM 1598 N N . ILE A 1 204 ? 2.251 6.540 -12.127 1.00 97.31 204 ILE A N 1
ATOM 1599 C CA . ILE A 1 204 ? 3.577 6.236 -11.606 1.00 97.31 204 ILE A CA 1
ATOM 1600 C C . ILE A 1 204 ? 4.470 5.930 -12.806 1.00 97.31 204 ILE A C 1
ATOM 1602 O O . ILE A 1 204 ? 4.256 4.947 -13.514 1.00 97.31 204 ILE A O 1
ATOM 1606 N N . GLN A 1 205 ? 5.450 6.791 -13.055 1.00 97.06 205 GLN A N 1
ATOM 1607 C CA . GLN A 1 205 ? 6.404 6.605 -14.141 1.00 97.06 205 GLN A CA 1
ATOM 1608 C C . GLN A 1 205 ? 7.685 5.963 -13.616 1.00 97.06 205 GLN A C 1
ATOM 1610 O O . GLN A 1 205 ? 8.295 6.479 -12.680 1.00 97.06 205 GLN A O 1
ATOM 1615 N N . ILE A 1 206 ? 8.105 4.871 -14.247 1.00 97.31 206 ILE A N 1
ATOM 1616 C CA . ILE A 1 206 ? 9.343 4.153 -13.949 1.00 97.31 206 ILE A CA 1
ATOM 1617 C C . ILE A 1 206 ? 10.399 4.560 -14.979 1.00 97.31 206 ILE A C 1
ATOM 1619 O O . ILE A 1 206 ? 10.232 4.347 -16.179 1.00 97.31 206 ILE A O 1
ATOM 1623 N N . ILE A 1 207 ? 11.507 5.122 -14.504 1.00 96.69 207 ILE A N 1
ATOM 1624 C CA . ILE A 1 207 ? 12.633 5.571 -15.325 1.00 96.69 207 ILE A CA 1
ATOM 1625 C C . ILE A 1 207 ? 13.856 4.730 -14.928 1.00 96.69 207 ILE A C 1
ATOM 1627 O O . ILE A 1 207 ? 14.585 5.097 -14.001 1.00 96.69 207 ILE A O 1
ATOM 1631 N N . PRO A 1 208 ? 14.065 3.562 -15.562 1.00 96.25 208 PRO A N 1
ATOM 1632 C CA . PRO A 1 208 ? 15.176 2.684 -15.225 1.00 96.25 208 PRO A CA 1
ATOM 1633 C C . PRO A 1 208 ? 16.502 3.290 -15.699 1.00 96.25 208 PRO A C 1
ATOM 1635 O O . PRO A 1 208 ? 16.599 3.794 -16.818 1.00 96.25 208 PRO A O 1
ATOM 1638 N N . ASN A 1 209 ? 17.542 3.201 -14.867 1.00 95.38 209 ASN A N 1
ATOM 1639 C CA . ASN A 1 209 ? 18.890 3.678 -15.211 1.00 95.38 209 ASN A CA 1
ATOM 1640 C C . ASN A 1 209 ? 19.755 2.595 -15.887 1.00 95.38 209 ASN A C 1
ATOM 1642 O O . ASN A 1 209 ? 20.919 2.831 -16.206 1.00 95.38 209 ASN A O 1
ATOM 1646 N N . ASN A 1 210 ? 19.197 1.402 -16.086 1.00 92.81 210 ASN A N 1
ATOM 1647 C CA . ASN A 1 210 ? 19.852 0.212 -16.617 1.00 92.81 210 ASN A CA 1
ATOM 1648 C C . ASN A 1 210 ? 18.867 -0.514 -17.559 1.00 92.81 210 ASN A C 1
ATOM 1650 O O . ASN A 1 210 ? 17.656 -0.419 -17.340 1.00 92.81 210 ASN A O 1
ATOM 1654 N N . PRO A 1 211 ? 19.344 -1.240 -18.591 1.00 89.94 211 PRO A N 1
ATOM 1655 C CA . PRO A 1 211 ? 18.516 -2.173 -19.357 1.00 89.94 211 PRO A CA 1
ATOM 1656 C C . PRO A 1 211 ? 17.660 -3.119 -18.503 1.00 89.94 211 PRO A C 1
ATOM 1658 O O . PRO A 1 211 ? 16.511 -3.377 -18.855 1.00 89.94 211 PRO A O 1
ATOM 1661 N N . ASP A 1 212 ? 18.197 -3.608 -17.382 1.00 94.00 212 ASP A N 1
ATOM 1662 C CA . ASP A 1 212 ? 17.411 -4.347 -16.397 1.00 94.00 212 ASP A CA 1
ATOM 1663 C C . ASP A 1 212 ? 16.599 -3.379 -15.527 1.00 94.00 212 ASP A C 1
ATOM 1665 O O . ASP A 1 212 ? 17.132 -2.721 -14.621 1.00 94.00 212 ASP A O 1
ATOM 1669 N N . ILE A 1 213 ? 15.289 -3.328 -15.785 1.00 95.31 213 ILE A N 1
ATOM 1670 C CA . ILE A 1 213 ? 14.347 -2.454 -15.082 1.00 95.31 213 ILE A CA 1
ATOM 1671 C C . ILE A 1 213 ? 14.270 -2.733 -13.582 1.00 95.31 213 ILE A C 1
ATOM 1673 O O . ILE A 1 213 ? 13.868 -1.849 -12.829 1.00 95.31 213 ILE A O 1
ATOM 1677 N N . PHE A 1 214 ? 14.663 -3.923 -13.132 1.00 96.06 214 PHE A N 1
ATOM 1678 C CA . PHE A 1 214 ? 14.589 -4.324 -11.730 1.00 96.06 214 PHE A CA 1
ATOM 1679 C C . PHE A 1 214 ? 15.851 -3.984 -10.938 1.00 96.06 214 PHE A C 1
ATOM 1681 O O . PHE A 1 214 ? 15.896 -4.230 -9.737 1.00 96.06 214 PHE A O 1
ATOM 1688 N N . SER A 1 215 ? 16.874 -3.412 -11.575 1.00 94.88 215 SER A N 1
ATOM 1689 C CA . SER A 1 215 ? 18.145 -3.121 -10.910 1.00 94.88 215 SER A CA 1
ATOM 1690 C C . SER A 1 215 ? 18.093 -1.835 -10.079 1.00 94.88 215 SER A C 1
ATOM 1692 O O . SER A 1 215 ? 18.133 -1.895 -8.854 1.00 94.88 215 SER A O 1
ATOM 1694 N N . TYR A 1 216 ? 18.008 -0.667 -10.711 1.00 96.56 216 TYR A N 1
ATOM 1695 C CA . TYR A 1 216 ? 17.863 0.627 -10.052 1.00 96.56 216 TYR A CA 1
ATOM 1696 C C . TYR A 1 216 ? 17.388 1.690 -11.044 1.00 96.56 216 TYR A C 1
ATOM 1698 O O . TYR A 1 216 ? 17.590 1.595 -12.260 1.00 96.56 216 TYR A O 1
ATOM 1706 N N . GLY A 1 217 ? 16.786 2.746 -10.516 1.00 97.38 217 GLY A N 1
ATOM 1707 C CA . GLY A 1 217 ? 16.264 3.826 -11.337 1.00 97.38 217 GLY A CA 1
ATOM 1708 C C . GLY A 1 217 ? 15.544 4.876 -10.517 1.00 97.38 217 GLY A C 1
ATOM 1709 O O . GLY A 1 217 ? 15.747 5.009 -9.308 1.00 97.38 217 GLY A O 1
ATOM 1710 N N . GLN A 1 218 ? 14.698 5.633 -11.199 1.00 97.81 218 GLN A N 1
ATOM 1711 C CA . GLN A 1 218 ? 13.849 6.647 -10.597 1.00 97.81 218 GLN A CA 1
ATOM 1712 C C . GLN A 1 218 ? 12.379 6.282 -10.770 1.00 97.81 218 GLN A C 1
ATOM 1714 O O . GLN A 1 218 ? 11.979 5.698 -11.777 1.00 97.81 218 GLN A O 1
ATOM 1719 N N . ILE A 1 219 ? 11.574 6.667 -9.789 1.00 97.69 219 ILE A N 1
ATOM 1720 C CA . ILE A 1 219 ? 10.119 6.676 -9.891 1.00 97.69 219 ILE A CA 1
ATOM 1721 C C . ILE A 1 219 ? 9.654 8.117 -9.805 1.00 97.69 219 ILE A C 1
ATOM 1723 O O . ILE A 1 219 ? 10.047 8.849 -8.896 1.00 97.69 219 ILE A O 1
ATOM 1727 N N . ASN A 1 220 ? 8.782 8.508 -10.724 1.00 97.56 220 ASN A N 1
ATOM 1728 C CA . ASN A 1 220 ? 8.076 9.774 -10.668 1.00 97.56 220 ASN A CA 1
ATOM 1729 C C . ASN A 1 220 ? 6.594 9.524 -10.358 1.00 97.56 220 ASN A C 1
ATOM 1731 O O . ASN A 1 220 ? 5.863 8.952 -11.168 1.00 97.56 220 ASN A O 1
ATOM 1735 N N . PHE A 1 221 ? 6.162 9.968 -9.180 1.00 97.12 221 PHE A N 1
ATOM 1736 C CA . PHE A 1 221 ? 4.759 10.010 -8.787 1.00 97.12 221 PHE A CA 1
ATOM 1737 C C . PHE A 1 221 ? 4.126 11.282 -9.353 1.00 97.12 221 PHE A C 1
ATOM 1739 O O . PHE A 1 221 ? 4.368 12.383 -8.843 1.00 97.12 221 PHE A O 1
ATOM 1746 N N . HIS A 1 222 ? 3.312 11.125 -10.395 1.00 96.50 222 HIS A N 1
ATOM 1747 C CA . HIS A 1 222 ? 2.557 12.211 -11.005 1.00 96.50 222 HIS A CA 1
ATOM 1748 C C . HIS A 1 222 ? 1.138 12.249 -10.437 1.00 96.50 222 HIS A C 1
ATOM 1750 O O . HIS A 1 222 ? 0.368 11.300 -10.599 1.00 96.50 222 HIS A O 1
ATOM 1756 N N . LYS A 1 223 ? 0.789 13.358 -9.779 1.00 94.38 223 LYS A N 1
ATOM 1757 C CA . LYS A 1 223 ? -0.547 13.590 -9.222 1.00 94.38 223 LYS A CA 1
ATOM 1758 C C . LYS A 1 223 ? -1.031 14.999 -9.546 1.00 94.38 223 LYS A C 1
ATOM 1760 O O . LYS A 1 223 ? -0.533 15.978 -8.983 1.00 94.38 223 LYS A O 1
ATOM 1765 N N . GLY A 1 224 ? -2.008 15.110 -10.442 1.00 91.69 224 GLY A N 1
ATOM 1766 C CA . GLY A 1 224 ? -2.474 16.390 -10.976 1.00 91.69 224 GLY A CA 1
ATOM 1767 C C . GLY A 1 224 ? -1.340 17.192 -11.628 1.00 91.69 224 GLY A C 1
ATOM 1768 O O . GLY A 1 224 ? -0.875 16.860 -12.708 1.00 91.69 224 GLY A O 1
ATOM 1769 N N . THR A 1 225 ? -0.894 18.273 -10.984 1.00 89.00 225 THR A N 1
ATOM 1770 C CA . THR A 1 225 ? 0.249 19.090 -11.445 1.00 89.00 225 THR A CA 1
ATOM 1771 C C . THR A 1 225 ? 1.542 18.812 -10.677 1.00 89.00 225 THR A C 1
ATOM 1773 O O . THR A 1 225 ? 2.591 19.361 -11.012 1.00 89.00 225 THR A O 1
ATOM 1776 N N . SER A 1 226 ? 1.483 17.981 -9.633 1.00 93.75 226 SER A N 1
ATOM 1777 C CA . SER A 1 226 ? 2.630 17.655 -8.794 1.00 93.75 226 SER A CA 1
ATOM 1778 C C . SER A 1 226 ? 3.398 16.477 -9.380 1.00 93.75 226 SER A C 1
ATOM 1780 O O . SER A 1 226 ? 2.818 15.434 -9.672 1.00 93.75 226 SER A O 1
ATOM 1782 N N . ASN A 1 227 ? 4.712 16.648 -9.505 1.00 95.06 227 ASN A N 1
ATOM 1783 C CA . ASN A 1 227 ? 5.656 15.587 -9.830 1.00 95.06 227 ASN A CA 1
ATOM 1784 C C . ASN A 1 227 ? 6.594 15.401 -8.647 1.00 95.06 227 ASN A C 1
ATOM 1786 O O . ASN A 1 227 ? 7.266 16.350 -8.232 1.00 95.06 227 ASN A O 1
ATOM 1790 N N . LYS A 1 228 ? 6.639 14.188 -8.103 1.00 96.88 228 LYS A N 1
ATOM 1791 C CA . LYS A 1 228 ? 7.527 13.843 -6.997 1.00 96.88 228 LYS A CA 1
ATOM 1792 C C . LYS A 1 228 ? 8.400 12.671 -7.398 1.00 96.88 228 LYS A C 1
ATOM 1794 O O . LYS A 1 228 ? 7.913 11.559 -7.574 1.00 96.88 228 LYS A O 1
ATOM 1799 N N . VAL A 1 229 ? 9.695 12.939 -7.510 1.00 97.31 229 VAL A N 1
ATOM 1800 C CA . VAL A 1 229 ? 10.689 11.946 -7.922 1.00 97.31 229 VAL A CA 1
ATOM 1801 C C . VAL A 1 229 ? 11.370 11.341 -6.698 1.00 97.31 229 VAL A C 1
ATOM 1803 O O . VAL A 1 229 ? 11.716 12.063 -5.757 1.00 97.31 229 VAL A O 1
ATOM 1806 N N . THR A 1 230 ? 11.563 10.027 -6.730 1.00 97.62 230 THR A N 1
ATOM 1807 C CA . THR A 1 230 ? 12.349 9.243 -5.769 1.00 97.62 230 THR A CA 1
ATOM 1808 C C . THR A 1 230 ? 13.130 8.148 -6.502 1.00 97.62 230 THR A C 1
ATOM 1810 O O . THR A 1 230 ? 13.029 8.020 -7.725 1.00 97.62 230 THR A O 1
ATOM 1813 N N . GLN A 1 231 ? 13.940 7.385 -5.778 1.00 97.44 231 GLN A N 1
ATOM 1814 C CA . GLN A 1 231 ? 14.778 6.322 -6.324 1.00 97.44 231 GLN A CA 1
ATOM 1815 C C . GLN A 1 231 ? 14.290 4.949 -5.871 1.00 97.44 231 GLN A C 1
ATOM 1817 O O . GLN A 1 231 ? 13.707 4.802 -4.798 1.00 97.44 231 GLN A O 1
ATOM 1822 N N . TYR A 1 232 ? 14.575 3.939 -6.685 1.00 97.19 232 TYR A N 1
ATOM 1823 C CA . TYR A 1 232 ? 14.449 2.541 -6.291 1.00 97.19 232 TYR A CA 1
ATOM 1824 C C . TYR A 1 232 ? 15.748 1.792 -6.557 1.00 97.19 232 TYR A C 1
ATOM 1826 O O . TYR A 1 232 ? 16.516 2.123 -7.464 1.00 97.19 232 TYR A O 1
ATOM 1834 N N . VAL A 1 233 ? 15.958 0.765 -5.746 1.00 95.12 233 VAL A N 1
ATOM 1835 C CA . VAL A 1 233 ? 17.067 -0.184 -5.795 1.00 95.12 233 VAL A CA 1
ATOM 1836 C C . VAL A 1 233 ? 16.515 -1.597 -5.604 1.00 95.12 233 VAL A C 1
ATOM 1838 O O . VAL A 1 233 ? 15.900 -1.895 -4.583 1.00 95.12 233 VAL A O 1
ATOM 1841 N N . THR A 1 234 ? 16.729 -2.488 -6.564 1.00 95.88 234 THR A N 1
ATOM 1842 C CA . THR A 1 234 ? 16.148 -3.841 -6.672 1.00 95.88 234 THR A CA 1
ATOM 1843 C C . THR A 1 234 ? 14.663 -3.896 -7.065 1.00 95.88 234 THR A C 1
ATOM 1845 O O . THR A 1 234 ? 13.917 -2.919 -6.952 1.00 95.88 234 THR A O 1
ATOM 1848 N N . LYS A 1 235 ? 14.218 -5.094 -7.473 1.00 95.62 235 LYS A N 1
ATOM 1849 C CA . LYS A 1 235 ? 12.817 -5.426 -7.770 1.00 95.62 235 LYS A CA 1
ATOM 1850 C C . LYS A 1 235 ? 11.892 -5.105 -6.597 1.00 95.62 235 LYS A C 1
ATOM 1852 O O . LYS A 1 235 ? 10.818 -4.547 -6.807 1.00 95.62 235 LYS A O 1
ATOM 1857 N N . ALA A 1 236 ? 12.316 -5.417 -5.372 1.00 96.38 236 ALA A N 1
ATOM 1858 C CA . ALA A 1 236 ? 11.479 -5.263 -4.191 1.00 96.38 236 ALA A CA 1
ATOM 1859 C C . ALA A 1 236 ? 11.109 -3.792 -3.928 1.00 96.38 236 ALA A C 1
ATOM 1861 O O . ALA A 1 236 ? 9.943 -3.484 -3.672 1.00 96.38 236 ALA A O 1
ATOM 1862 N N . SER A 1 237 ? 12.058 -2.861 -4.053 1.00 96.94 237 SER A N 1
ATOM 1863 C CA . SER A 1 237 ? 11.749 -1.434 -3.871 1.00 96.94 237 SER A CA 1
ATOM 1864 C C . SER A 1 237 ? 10.992 -0.837 -5.067 1.00 96.94 237 SER A C 1
ATOM 1866 O O . SER A 1 237 ? 10.144 0.036 -4.887 1.00 96.94 237 SER A O 1
ATOM 1868 N N . LEU A 1 238 ? 11.211 -1.353 -6.285 1.00 97.31 238 LEU A N 1
ATOM 1869 C CA . LEU A 1 238 ? 10.393 -0.973 -7.436 1.00 97.31 238 LEU A CA 1
ATOM 1870 C C . LEU A 1 238 ? 8.924 -1.336 -7.195 1.00 97.31 238 LEU A C 1
ATOM 1872 O O . LEU A 1 238 ? 8.045 -0.490 -7.339 1.00 97.31 238 LEU A O 1
ATOM 1876 N N . LEU A 1 239 ? 8.650 -2.577 -6.782 1.00 96.81 239 LEU A N 1
ATOM 1877 C CA . LEU A 1 239 ? 7.295 -3.003 -6.431 1.00 96.81 239 LEU A CA 1
ATOM 1878 C C . LEU A 1 239 ? 6.740 -2.170 -5.267 1.00 96.81 239 LEU A C 1
ATOM 1880 O O . LEU A 1 239 ? 5.595 -1.727 -5.326 1.00 96.81 239 LEU A O 1
ATOM 1884 N N . ALA A 1 240 ? 7.554 -1.870 -4.256 1.00 97.00 240 ALA A N 1
ATOM 1885 C CA . ALA A 1 240 ? 7.158 -1.051 -3.111 1.00 97.00 240 ALA A CA 1
ATOM 1886 C C . ALA A 1 240 ? 6.618 0.324 -3.517 1.00 97.00 240 ALA A C 1
ATOM 1888 O O . ALA A 1 240 ? 5.573 0.762 -3.023 1.00 97.00 240 ALA A O 1
ATOM 1889 N N . ALA A 1 241 ? 7.271 0.975 -4.475 1.00 97.00 241 ALA A N 1
ATOM 1890 C CA . ALA A 1 241 ? 6.822 2.257 -4.991 1.00 97.00 241 ALA A CA 1
ATOM 1891 C C . ALA A 1 241 ? 5.478 2.168 -5.721 1.00 97.00 241 ALA A C 1
ATOM 1893 O O . ALA A 1 241 ? 4.649 3.063 -5.601 1.00 97.00 241 ALA A O 1
ATOM 1894 N N . ILE A 1 242 ? 5.236 1.071 -6.438 1.00 96.69 242 ILE A N 1
ATOM 1895 C CA . ILE A 1 242 ? 4.010 0.855 -7.217 1.00 96.69 242 ILE A CA 1
ATOM 1896 C C . ILE A 1 242 ? 2.817 0.570 -6.300 1.00 96.69 242 ILE A C 1
ATOM 1898 O O . ILE A 1 242 ? 1.698 1.033 -6.545 1.00 96.69 242 ILE A O 1
ATOM 1902 N N . TYR A 1 243 ? 3.052 -0.166 -5.214 1.00 96.50 243 TYR A N 1
ATOM 1903 C CA . TYR A 1 243 ? 2.038 -0.391 -4.188 1.00 96.50 243 TYR A CA 1
ATOM 1904 C C . TYR A 1 243 ? 1.771 0.861 -3.354 1.00 96.50 243 TYR A C 1
ATOM 1906 O O . TYR A 1 243 ? 0.627 1.070 -2.956 1.00 96.50 243 TYR A O 1
ATOM 1914 N N . SER A 1 244 ? 2.754 1.743 -3.193 1.00 95.62 244 SER A N 1
ATOM 1915 C CA . SER A 1 244 ? 2.590 3.058 -2.565 1.00 95.62 244 SER A CA 1
ATOM 1916 C C . SER A 1 244 ? 1.791 4.029 -3.445 1.00 95.62 244 SER A C 1
ATOM 1918 O O . SER A 1 244 ? 1.812 3.957 -4.671 1.00 95.62 244 SER A O 1
ATOM 1920 N N . ASP A 1 245 ? 1.034 4.943 -2.835 1.00 90.69 245 ASP A N 1
ATOM 1921 C CA . ASP A 1 245 ? 0.283 5.978 -3.578 1.00 90.69 245 ASP A CA 1
ATOM 1922 C C . ASP A 1 245 ? 1.088 7.252 -3.832 1.00 90.69 245 ASP A C 1
ATOM 1924 O O . ASP A 1 245 ? 0.722 8.070 -4.676 1.00 90.69 245 ASP A O 1
ATOM 1928 N N . ASN A 1 246 ? 2.126 7.482 -3.036 1.00 93.56 246 ASN A N 1
ATOM 1929 C CA . ASN A 1 246 ? 2.893 8.712 -3.072 1.00 93.56 246 ASN A CA 1
ATOM 1930 C C . ASN A 1 246 ? 4.315 8.484 -2.565 1.00 93.56 246 ASN A C 1
ATOM 1932 O O . ASN A 1 246 ? 4.600 7.520 -1.852 1.00 93.56 246 ASN A O 1
ATOM 1936 N N . LYS A 1 247 ? 5.174 9.438 -2.926 1.00 95.12 247 LYS A N 1
ATOM 1937 C CA . LYS A 1 247 ? 6.573 9.500 -2.521 1.00 95.12 247 LYS A CA 1
ATOM 1938 C C . LYS A 1 247 ? 6.736 9.479 -1.002 1.00 95.12 247 LYS A C 1
ATOM 1940 O O . LYS A 1 247 ? 7.566 8.733 -0.511 1.00 95.12 247 LYS A O 1
ATOM 1945 N N . GLU A 1 248 ? 5.946 10.270 -0.275 1.00 93.50 248 GLU A N 1
ATOM 1946 C CA . GLU A 1 248 ? 6.106 10.416 1.177 1.00 93.50 248 GLU A CA 1
ATOM 1947 C C . GLU A 1 248 ? 5.941 9.086 1.908 1.00 93.50 248 GLU A C 1
ATOM 1949 O O . GLU A 1 248 ? 6.730 8.760 2.783 1.00 93.50 248 GLU A O 1
ATOM 1954 N N . TYR A 1 249 ? 4.924 8.306 1.547 1.00 93.44 249 TYR A N 1
ATOM 1955 C CA . TYR A 1 249 ? 4.682 7.014 2.171 1.00 93.44 249 TYR A CA 1
ATOM 1956 C C . TYR A 1 249 ? 5.720 5.969 1.760 1.00 93.44 249 TYR A C 1
ATOM 1958 O O . TYR A 1 249 ? 6.163 5.202 2.607 1.00 93.44 249 TYR A O 1
ATOM 1966 N N . TYR A 1 250 ? 6.130 5.970 0.489 1.00 95.69 250 TYR A N 1
ATOM 1967 C CA . TYR A 1 250 ? 7.200 5.098 0.010 1.00 95.69 250 TYR A CA 1
ATOM 1968 C C . TYR A 1 250 ? 8.514 5.356 0.759 1.00 95.69 250 TYR A C 1
ATOM 1970 O O . TYR A 1 250 ? 9.104 4.422 1.283 1.00 95.69 250 TYR A O 1
ATOM 1978 N N . GLU A 1 251 ? 8.942 6.616 0.862 1.00 94.12 251 GLU A N 1
ATOM 1979 C CA . GLU A 1 251 ? 10.195 6.982 1.535 1.00 94.12 251 GLU A CA 1
ATOM 1980 C C . GLU A 1 251 ? 10.132 6.797 3.050 1.00 94.12 251 GLU A C 1
ATOM 1982 O O . GLU A 1 251 ? 11.138 6.481 3.658 1.00 94.12 251 GLU A O 1
ATOM 1987 N N . CYS A 1 252 ? 8.958 6.939 3.662 1.00 92.75 252 CYS A N 1
ATOM 1988 C CA . CYS A 1 252 ? 8.774 6.696 5.094 1.00 92.75 252 CYS A CA 1
ATOM 1989 C C . CYS A 1 252 ? 8.950 5.221 5.491 1.00 92.75 252 CYS A C 1
ATOM 1991 O O . CYS A 1 252 ? 9.168 4.910 6.656 1.00 92.75 252 CYS A O 1
ATOM 1993 N N . GLN A 1 253 ? 8.809 4.306 4.531 1.00 92.31 253 GLN A N 1
ATOM 1994 C CA . GLN A 1 253 ? 8.959 2.865 4.739 1.00 92.31 253 GLN A CA 1
ATOM 1995 C C . GLN A 1 253 ? 10.333 2.334 4.299 1.00 92.31 253 GLN A C 1
ATOM 1997 O O . GLN A 1 253 ? 10.675 1.202 4.643 1.00 92.31 253 GLN A O 1
ATOM 2002 N N . MET A 1 254 ? 11.084 3.109 3.509 1.00 89.81 254 MET A N 1
ATOM 2003 C CA . MET A 1 254 ? 12.393 2.742 2.947 1.00 89.81 254 MET A CA 1
ATOM 2004 C C . MET A 1 254 ? 13.537 3.210 3.842 1.00 89.81 254 MET A C 1
ATOM 2006 O O . MET A 1 254 ? 14.476 2.404 4.027 1.00 89.81 254 MET A O 1
#

Secondary structure (DSSP, 8-state):
-----SSHHHHHHHHHHHHHHHHHHHHHHHHHHHHHHHHHHHHHHHHHHHHHHHHHHHHHHHHHTTSTT-EEEEEEEEEEEEEEEETTTTEEEEEETTSPPEE-SS--EE--SEEEEEEEEEEEEEEESSSEEEEEEEEE-TTEEEEEE--TT--HHHHHHHHHS-TTS-EEEE-TTTHHHHHHT-SEEEEEESSS--TTS-EEEEEESSSSTTTEEEEEEEETTEEEEEEEEHHHHHHHHHHSSSHHHHHHH-

Foldseek 3Di:
DDDDDDPVVVVVVVVVVVVVVVVVVVVVVVVVVVVVVVVVVVVVVVQVVQVVQVVVVVVVLVVCQVDAFDKDKDFAPQWKKAWDADPVPLWIWIGTDPYDTDTDRPALEFAERIDRDRMKIWTKHFDCDPHGPGIYIFIYHLLEEEEQEDEDPDDPLSVVVQVVDDPPHHYYYDYPVCVVVVVVVGPHYEYEYEPDDDPPDWYKYQDAPDPPSQAKGKIWGDDRPDTDIDMDGGNRLVVSVRNYNDDSSSVSSD